Protein AF-A0A1Y2BP84-F1 (afdb_monomer_lite)

Radius of gyration: 21.84 Å; chains: 1; bounding box: 51×32×65 Å

Organism: NCBI:txid329046

InterPro domains:
  IPR006593 Cytochrome b561/ferric reductase, transmembrane domain [PF03188] (37-176)
  IPR006593 Cytochrome b561/ferric reductase, transmembrane domain [PS50939] (1-215)
  IPR006593 Cytochrome b561/ferric reductase, transmembrane domain [SM00665] (36-176)

Secondary structure (DSSP, 8-state):
--HHHHHHHHHHTTS------HHHHHHHHHHHHHHHHHHHHHIIIIIIHHHHHHIIIIIHHHHTS---HHHHHHHHHHHHHHHHHHHHHHHHHHHHHHHHHHHHS-TTTT-HHHHHHHHHHHHHHHHHHHHHHHHHHHHHHT--TT-SS--HHHHHHHHHHHHHHHHHHHHHHHHHHHHHHHSPTT----HHHHHHHHHHHHHHHHHHHHHHHHHHHHHHTTSS-TT-

Sequence (228 aa):
MSVWNSVRDAMNETMPYEDGTDEGDYDMNNDRLTVIHGALMGIAWVFLAPAAIAVARYLKGVAHSNDDVSKMSLATWTWFRLHYILFGLVFILNMIAFGLIYKVTDSDHFDVNQNGAHVGIGLFIWIAIFVQMALGALISYLYKPNRASTPWWDHIHHWFGRILFILCIVNIPLGINLYSQGLPEGMTVHPSLKAIYIVWVVAVAFGFGFMEIRRHNLKARGLLNKDS

Structure (mmCIF, N/CA/C/O backbone):
data_AF-A0A1Y2BP84-F1
#
_entry.id   AF-A0A1Y2BP84-F1
#
loop_
_atom_site.group_PDB
_atom_site.id
_atom_site.type_symbol
_atom_site.label_atom_id
_atom_site.label_alt_id
_atom_site.label_comp_id
_atom_site.label_asym_id
_atom_site.label_entity_id
_atom_site.label_seq_id
_atom_site.pdbx_PDB_ins_code
_atom_site.Cartn_x
_atom_site.Cartn_y
_atom_site.Cartn_z
_atom_site.occupancy
_atom_site.B_iso_or_equiv
_atom_site.auth_seq_id
_atom_site.auth_comp_id
_atom_site.auth_asym_id
_atom_site.auth_atom_id
_atom_site.pdbx_PDB_model_num
ATOM 1 N N . MET A 1 1 ? -28.659 20.386 2.918 1.00 50.66 1 MET A N 1
ATOM 2 C CA . MET A 1 1 ? -27.919 19.819 4.067 1.00 50.66 1 MET A CA 1
ATOM 3 C C . MET A 1 1 ? -26.808 18.952 3.496 1.00 50.66 1 MET A C 1
ATOM 5 O O . MET A 1 1 ? -27.112 18.146 2.627 1.00 50.66 1 MET A O 1
ATOM 9 N N . SER A 1 2 ? -25.538 19.202 3.831 1.00 65.56 2 SER A N 1
ATOM 10 C CA . SER A 1 2 ? -24.424 18.433 3.257 1.00 65.56 2 SER A CA 1
ATOM 11 C C . SER A 1 2 ? -24.393 17.029 3.865 1.00 65.56 2 SER A C 1
ATOM 13 O O . SER A 1 2 ? -24.711 16.858 5.038 1.00 65.56 2 SER A O 1
ATOM 15 N N . VAL A 1 3 ? -23.983 16.031 3.078 1.00 57.75 3 VAL A N 1
ATOM 16 C CA . VAL A 1 3 ? -23.809 14.630 3.518 1.00 57.75 3 VAL A CA 1
ATOM 17 C C . VAL A 1 3 ? -22.944 14.535 4.784 1.00 57.75 3 VAL A C 1
ATOM 19 O O . VAL A 1 3 ? -23.177 13.685 5.634 1.00 57.75 3 VAL A O 1
ATOM 22 N N . TRP A 1 4 ? -21.999 15.465 4.947 1.00 49.34 4 TRP A N 1
ATOM 23 C CA . TRP A 1 4 ? -21.152 15.586 6.132 1.00 49.34 4 TRP A CA 1
ATOM 24 C C . TRP A 1 4 ? -21.934 15.882 7.419 1.00 49.34 4 TRP A C 1
ATOM 26 O O . TRP A 1 4 ? -21.623 15.322 8.466 1.00 49.34 4 TRP A O 1
ATOM 36 N N . ASN A 1 5 ? -22.980 16.707 7.339 1.00 51.66 5 ASN A N 1
ATOM 37 C CA . ASN A 1 5 ? -23.820 17.006 8.496 1.00 51.66 5 ASN A CA 1
ATOM 38 C C . ASN A 1 5 ? -24.651 15.780 8.883 1.00 51.66 5 ASN A C 1
ATOM 40 O O . ASN A 1 5 ? -24.696 15.435 10.051 1.00 51.66 5 ASN A O 1
ATOM 44 N N . SER A 1 6 ? -25.203 15.050 7.911 1.00 60.03 6 SER A N 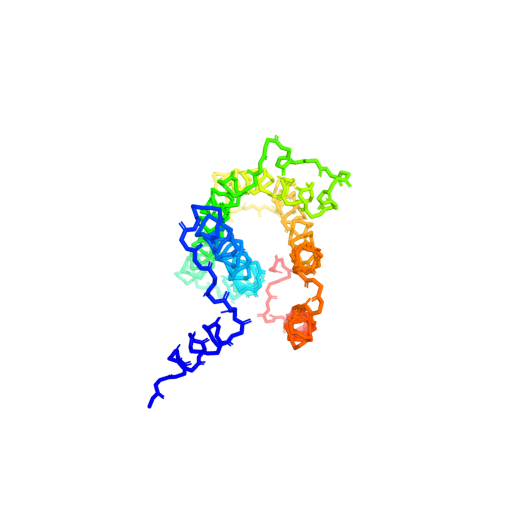1
ATOM 45 C CA . SER A 1 6 ? -25.987 13.839 8.184 1.00 60.03 6 SER A CA 1
ATOM 46 C C . SER A 1 6 ? -25.158 12.697 8.781 1.00 60.03 6 SER A C 1
ATOM 48 O O . SER A 1 6 ? -25.665 11.960 9.616 1.00 60.03 6 SER A O 1
ATOM 50 N N . VAL A 1 7 ? -23.883 12.560 8.398 1.00 55.53 7 VAL A N 1
ATOM 51 C CA . VAL A 1 7 ? -22.966 11.577 9.007 1.00 55.53 7 VAL A CA 1
ATOM 52 C C . VAL A 1 7 ? -22.600 11.980 10.436 1.00 55.53 7 VAL A C 1
ATOM 54 O O . VAL A 1 7 ? -22.634 11.142 11.329 1.00 55.53 7 VAL A O 1
ATOM 57 N N . ARG A 1 8 ? -22.300 13.262 10.674 1.00 62.00 8 ARG A N 1
ATOM 58 C CA . ARG A 1 8 ? -22.019 13.784 12.018 1.00 62.00 8 ARG A CA 1
ATOM 59 C C . ARG A 1 8 ? -23.222 13.636 12.951 1.00 62.00 8 ARG A C 1
ATOM 61 O O . ARG A 1 8 ? -23.060 13.233 14.095 1.00 62.00 8 ARG A O 1
ATOM 68 N N . ASP A 1 9 ? -24.411 13.965 12.464 1.00 63.81 9 ASP A N 1
ATOM 69 C CA . ASP A 1 9 ? -25.627 13.956 13.272 1.00 63.81 9 ASP A CA 1
ATOM 70 C C . ASP A 1 9 ? -26.046 12.500 13.590 1.00 63.81 9 ASP A C 1
ATOM 72 O O . ASP A 1 9 ? -26.396 12.208 14.729 1.00 63.81 9 ASP A O 1
ATOM 76 N N . ALA A 1 10 ? -25.841 11.552 12.662 1.00 59.12 10 ALA A N 1
ATOM 77 C CA . ALA A 1 10 ? -26.022 10.117 12.919 1.00 59.12 10 ALA A CA 1
ATOM 78 C C . ALA A 1 10 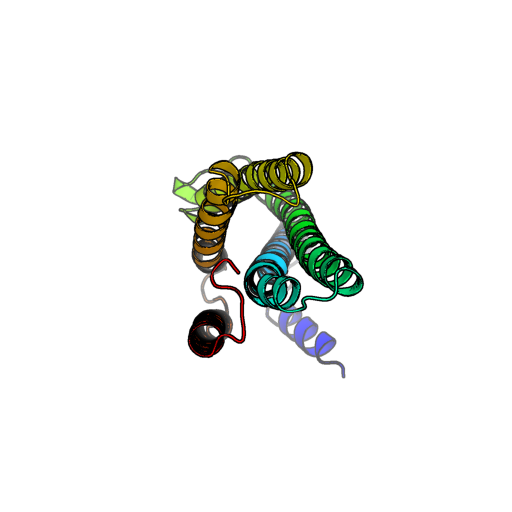? -25.012 9.529 13.925 1.00 59.12 10 ALA A C 1
ATOM 80 O O . ALA A 1 10 ? -25.340 8.574 14.619 1.00 59.12 10 ALA A O 1
ATOM 81 N N . MET A 1 11 ? -23.799 10.089 14.024 1.00 53.25 11 MET A N 1
ATOM 82 C CA . MET A 1 11 ? -22.819 9.702 15.052 1.00 53.25 11 MET A CA 1
ATOM 83 C C . MET A 1 11 ? -23.145 10.293 16.432 1.00 53.25 11 MET A C 1
ATOM 85 O O . MET A 1 11 ? -22.760 9.715 17.444 1.00 53.25 11 MET A O 1
ATOM 89 N N . ASN A 1 12 ? -23.843 11.431 16.480 1.00 52.62 12 ASN A N 1
ATOM 90 C CA . ASN A 1 12 ? -24.234 12.086 17.729 1.00 52.62 12 ASN A CA 1
ATOM 91 C C . ASN A 1 12 ? -25.537 11.521 18.322 1.00 52.62 12 ASN A C 1
ATOM 93 O O . ASN A 1 12 ? -25.714 11.579 19.533 1.00 52.62 12 ASN A O 1
ATOM 97 N N . GLU A 1 13 ? -26.450 10.985 17.505 1.00 55.97 13 GLU A N 1
ATOM 98 C CA . GLU A 1 13 ? -27.742 10.456 17.980 1.00 55.97 13 GLU A CA 1
ATOM 99 C C . GLU A 1 13 ? -27.660 9.048 18.600 1.00 55.97 13 GLU A C 1
ATOM 101 O O . GLU A 1 13 ? -28.579 8.643 19.307 1.00 55.97 13 GLU A O 1
ATOM 106 N N . THR A 1 14 ? -26.576 8.294 18.382 1.00 53.72 14 THR A N 1
ATOM 107 C CA . THR A 1 14 ? -26.440 6.911 18.883 1.00 53.72 14 THR A CA 1
ATOM 108 C C . THR A 1 14 ? -25.730 6.779 20.230 1.00 53.72 14 THR A C 1
ATOM 110 O O . THR A 1 14 ? -25.587 5.659 20.713 1.00 53.72 14 THR A O 1
ATOM 113 N N . MET A 1 15 ? -25.277 7.875 20.847 1.00 50.25 15 MET A N 1
ATOM 114 C CA . MET A 1 15 ? -24.519 7.829 22.104 1.00 50.25 15 MET A CA 1
ATOM 115 C C . MET A 1 15 ? -25.231 8.666 23.175 1.00 50.25 15 MET A C 1
ATOM 117 O O . MET A 1 15 ? -25.337 9.884 23.013 1.00 50.25 15 MET A O 1
ATOM 121 N N . PRO A 1 16 ? -25.759 8.054 24.253 1.00 46.38 16 PRO A N 1
ATOM 122 C CA . PRO A 1 16 ? -26.347 8.811 25.345 1.00 46.38 16 PRO A CA 1
ATOM 123 C C . PRO A 1 16 ? -25.234 9.625 26.013 1.00 46.38 16 PRO A C 1
ATOM 125 O O . PRO A 1 16 ? -24.295 9.071 26.575 1.00 46.38 16 PRO A O 1
ATOM 128 N N . TYR A 1 17 ? -25.321 10.950 25.902 1.00 48.53 17 TYR A N 1
ATOM 129 C CA . TYR A 1 17 ? -24.451 11.878 26.618 1.00 48.53 17 TYR A CA 1
ATOM 130 C C . TYR A 1 17 ? -24.829 11.844 28.104 1.00 48.53 17 TYR A C 1
ATOM 132 O O . TYR A 1 17 ? -25.742 12.551 28.534 1.00 48.53 17 TYR A O 1
ATOM 140 N N . GLU A 1 18 ? -24.165 10.975 28.865 1.00 50.22 18 GLU A N 1
ATOM 141 C CA . GLU A 1 18 ? -24.209 10.956 30.326 1.00 50.22 18 GLU A CA 1
ATOM 142 C C . GLU A 1 18 ? -22.970 11.691 30.873 1.00 50.22 18 GLU A C 1
ATOM 144 O O . GLU A 1 18 ? -21.832 11.314 30.619 1.00 50.22 18 GLU A O 1
ATOM 149 N N . ASP A 1 19 ? -23.253 12.817 31.526 1.00 46.94 19 ASP A N 1
ATOM 150 C CA . ASP A 1 19 ? -22.447 13.659 32.422 1.00 46.94 19 ASP A CA 1
ATOM 151 C C . ASP A 1 19 ? -20.906 13.469 32.491 1.00 46.94 19 ASP A C 1
ATOM 153 O O . ASP A 1 19 ? -20.382 12.527 33.082 1.00 46.94 19 ASP A O 1
ATOM 157 N N . GLY A 1 20 ? -20.178 14.471 31.982 1.00 49.50 20 GLY A N 1
ATOM 158 C CA . GLY A 1 20 ? -19.155 15.204 32.750 1.00 49.50 20 GLY A CA 1
ATOM 159 C C . GLY A 1 20 ? -17.886 14.508 33.263 1.00 49.50 20 GLY A C 1
ATOM 160 O O . GLY A 1 20 ? -17.125 15.159 33.979 1.00 49.50 20 GLY A O 1
ATOM 161 N N . THR A 1 21 ? -17.614 13.246 32.933 1.00 52.53 21 THR A N 1
ATOM 162 C CA . THR A 1 21 ? -16.383 12.553 33.361 1.00 52.53 21 THR A CA 1
ATOM 163 C C . THR A 1 21 ? -15.288 12.621 32.289 1.00 52.53 21 THR A C 1
ATOM 165 O O . THR A 1 21 ? -15.547 12.384 31.109 1.00 52.53 21 THR A O 1
ATOM 168 N N . ASP A 1 22 ? -14.045 12.927 32.694 1.00 58.00 22 ASP A N 1
ATOM 169 C CA . ASP A 1 22 ? -12.861 12.955 31.808 1.00 58.00 22 ASP A CA 1
ATOM 170 C C . ASP A 1 22 ? -12.659 11.621 31.055 1.00 58.00 22 ASP A C 1
ATOM 172 O O . ASP A 1 22 ? -12.097 11.599 29.961 1.00 58.00 22 ASP A O 1
ATOM 176 N N . GLU A 1 23 ? -13.159 10.510 31.607 1.00 56.84 23 GLU A N 1
ATOM 177 C CA . GLU A 1 23 ? -13.097 9.175 31.002 1.00 56.84 23 GLU A CA 1
ATOM 178 C C . GLU A 1 23 ? -13.938 9.064 29.718 1.00 56.84 23 GLU A C 1
ATOM 180 O O . GLU A 1 23 ? -13.473 8.486 28.736 1.00 56.84 23 GLU A O 1
ATOM 185 N N . GLY A 1 24 ? -15.129 9.676 29.672 1.00 57.75 24 GLY A N 1
ATOM 186 C CA . GLY A 1 24 ? -15.994 9.643 28.486 1.00 57.75 24 GLY A CA 1
ATOM 187 C C . GLY A 1 24 ? -15.459 10.473 27.313 1.00 57.75 24 GLY A C 1
ATOM 188 O O . GLY A 1 24 ? -15.587 10.073 26.154 1.00 57.75 24 GLY A O 1
ATOM 189 N N . ASP A 1 25 ? -14.816 11.614 27.585 1.00 60.91 25 ASP A N 1
ATOM 190 C CA . ASP A 1 25 ? -14.160 12.417 26.540 1.00 60.91 25 ASP A CA 1
ATOM 191 C C . ASP A 1 25 ? -12.854 11.761 26.057 1.00 60.91 25 ASP A C 1
ATOM 193 O O . ASP A 1 25 ? -12.528 11.803 24.866 1.00 60.91 25 ASP A O 1
ATOM 197 N N . TYR A 1 26 ? -12.121 11.096 26.956 1.00 59.16 26 TYR A N 1
ATOM 198 C CA . TYR A 1 26 ? -10.915 10.346 26.610 1.00 59.16 26 TYR A CA 1
ATOM 199 C C . TYR A 1 26 ? -11.216 9.165 25.669 1.00 59.16 26 TYR A C 1
ATOM 201 O O . TYR A 1 26 ? -10.562 9.031 24.631 1.00 59.16 26 TYR A O 1
ATOM 209 N N . ASP A 1 27 ? -12.252 8.372 25.962 1.00 67.25 27 ASP A N 1
ATOM 210 C CA . ASP A 1 27 ? -12.657 7.215 25.149 1.00 67.25 27 ASP A CA 1
ATOM 211 C C . ASP A 1 27 ? -13.143 7.629 23.744 1.00 67.25 27 ASP A C 1
ATOM 213 O O . ASP A 1 27 ? -12.654 7.142 22.720 1.00 67.25 27 ASP A O 1
ATOM 217 N N . MET A 1 28 ? -13.990 8.665 23.659 1.00 63.81 28 MET A N 1
ATOM 218 C CA . MET A 1 28 ? -14.444 9.209 22.370 1.00 63.81 28 MET A CA 1
ATOM 219 C C . MET A 1 28 ? -13.298 9.729 21.491 1.00 63.81 28 MET A C 1
ATOM 221 O O . MET A 1 28 ? -13.352 9.640 20.256 1.00 63.81 28 MET A O 1
ATOM 225 N N . ASN A 1 29 ? -12.266 10.318 22.096 1.00 79.94 29 ASN A N 1
ATOM 226 C CA . ASN A 1 29 ? -11.105 10.805 21.360 1.00 79.94 29 ASN A CA 1
ATOM 227 C C . ASN A 1 29 ? -10.237 9.646 20.853 1.00 79.94 29 ASN A C 1
ATOM 229 O O . ASN A 1 29 ? -9.791 9.681 19.702 1.00 79.94 29 ASN A O 1
ATOM 233 N N . ASN A 1 30 ? -10.065 8.596 21.651 1.00 85.38 30 ASN A N 1
ATOM 234 C CA . ASN A 1 30 ? -9.335 7.387 21.274 1.00 85.38 30 ASN A CA 1
ATOM 235 C C . ASN A 1 30 ? -10.000 6.642 20.110 1.00 85.38 30 ASN A C 1
ATOM 237 O O . ASN A 1 30 ? -9.332 6.288 19.128 1.00 85.38 30 ASN A O 1
ATOM 241 N N . ASP A 1 31 ? -11.323 6.509 20.143 1.00 85.75 31 ASP A N 1
ATOM 242 C CA . ASP A 1 31 ? -12.100 5.918 19.056 1.00 85.75 31 ASP A CA 1
ATOM 243 C C . ASP A 1 31 ? -11.939 6.685 17.742 1.00 85.75 31 ASP A C 1
ATOM 245 O O . ASP A 1 31 ? -11.643 6.111 16.687 1.00 85.75 31 ASP A O 1
ATOM 249 N N . ARG A 1 32 ? -12.057 8.016 17.795 1.00 88.50 32 ARG A N 1
ATOM 250 C CA . ARG A 1 32 ? -11.856 8.880 16.622 1.00 88.50 32 ARG A CA 1
ATOM 251 C C . ARG A 1 32 ? -10.457 8.723 16.042 1.00 88.50 32 ARG A C 1
ATOM 253 O O . ARG A 1 32 ? -10.308 8.620 14.822 1.00 88.50 32 ARG A O 1
ATOM 260 N N . LEU A 1 33 ? -9.430 8.697 16.887 1.00 91.50 33 LEU A N 1
ATOM 261 C CA . LEU A 1 33 ? -8.045 8.524 16.455 1.00 91.50 33 LEU A CA 1
ATOM 262 C C . LEU A 1 33 ? -7.806 7.144 15.822 1.00 91.50 33 LEU A C 1
ATOM 264 O O . LEU A 1 33 ? -7.102 7.056 14.811 1.00 91.50 33 LEU A O 1
ATOM 268 N N . THR A 1 34 ? -8.449 6.094 16.337 1.00 92.06 34 THR A N 1
ATOM 269 C CA . THR A 1 34 ? -8.406 4.736 15.771 1.00 92.06 34 THR A CA 1
ATOM 270 C C . THR A 1 34 ? -9.090 4.668 14.403 1.00 92.06 34 THR A C 1
ATOM 272 O O . THR A 1 34 ? -8.536 4.115 13.447 1.00 92.06 34 THR A O 1
ATOM 275 N N . VAL A 1 35 ? -10.249 5.316 14.248 1.00 91.38 35 VAL A N 1
ATOM 276 C CA . VAL A 1 35 ? -10.934 5.436 12.950 1.00 91.38 35 VAL A CA 1
ATOM 277 C C . VAL A 1 35 ? -10.079 6.210 11.941 1.00 91.38 35 VAL A C 1
ATOM 279 O O . VAL A 1 35 ? -9.956 5.791 10.787 1.00 91.38 35 VAL A O 1
ATOM 282 N N . ILE A 1 36 ? -9.433 7.304 12.360 1.00 94.62 36 ILE A N 1
ATOM 283 C CA . ILE A 1 36 ? -8.514 8.069 11.503 1.00 94.62 36 ILE A CA 1
ATOM 284 C C . ILE A 1 36 ? -7.309 7.210 11.099 1.00 94.62 36 ILE A C 1
ATOM 286 O O . ILE A 1 36 ? -6.947 7.206 9.922 1.00 94.62 36 ILE A O 1
ATOM 290 N N . HIS A 1 37 ? -6.715 6.445 12.022 1.00 95.56 37 HIS A N 1
ATOM 291 C CA . HIS A 1 37 ? -5.654 5.484 11.703 1.00 95.56 37 HIS A CA 1
ATOM 292 C C . HIS A 1 37 ? -6.098 4.518 10.593 1.00 95.56 37 HIS A C 1
ATOM 294 O O . HIS A 1 37 ? -5.423 4.401 9.565 1.00 95.56 37 HIS A O 1
ATOM 300 N N . GLY A 1 38 ? -7.266 3.886 10.757 1.00 94.69 38 GLY A N 1
ATOM 301 C CA . GLY A 1 38 ? -7.834 2.973 9.765 1.00 94.69 38 GLY A CA 1
ATOM 302 C C . GLY A 1 38 ? -8.075 3.639 8.406 1.00 94.69 38 GLY A C 1
ATOM 303 O O . GLY A 1 38 ? -7.728 3.074 7.368 1.00 94.69 38 GLY A O 1
ATOM 304 N N . ALA A 1 39 ? -8.599 4.868 8.392 1.00 95.44 39 ALA A N 1
ATOM 305 C CA . ALA A 1 39 ? -8.837 5.629 7.166 1.00 95.44 39 ALA A CA 1
ATOM 306 C C . ALA A 1 39 ? -7.531 5.974 6.427 1.00 95.44 39 ALA A C 1
ATOM 308 O O . ALA A 1 39 ? -7.443 5.792 5.210 1.00 95.44 39 ALA A O 1
ATOM 309 N N . LEU A 1 40 ? -6.497 6.418 7.148 1.00 97.62 40 LEU A N 1
ATOM 310 C CA . LEU A 1 40 ? -5.180 6.718 6.576 1.00 97.62 40 LEU A CA 1
ATOM 311 C C . LEU A 1 40 ? -4.523 5.458 5.994 1.00 97.62 40 LEU A C 1
ATOM 313 O O . LEU A 1 40 ? -3.983 5.507 4.886 1.00 97.62 40 LEU A O 1
ATOM 317 N N . MET A 1 41 ? -4.619 4.324 6.697 1.00 97.44 41 MET A N 1
ATOM 318 C CA . MET A 1 41 ? -4.141 3.023 6.214 1.00 97.44 41 MET A CA 1
ATOM 319 C C . MET A 1 41 ? -4.905 2.557 4.975 1.00 97.44 41 MET A C 1
ATOM 321 O O . MET A 1 41 ? -4.293 2.065 4.025 1.00 97.44 41 MET A O 1
ATOM 325 N N . GLY A 1 42 ? -6.221 2.781 4.943 1.00 95.19 42 GLY A N 1
ATOM 326 C CA . GLY A 1 42 ? -7.053 2.578 3.763 1.00 95.19 42 GLY A CA 1
ATOM 327 C C . GLY A 1 42 ? -6.548 3.396 2.573 1.00 95.19 42 GLY A C 1
ATOM 328 O O . GLY A 1 42 ? -6.210 2.835 1.537 1.00 95.19 42 GLY A O 1
ATOM 329 N N . ILE A 1 43 ? -6.402 4.714 2.717 1.00 96.88 43 ILE A N 1
ATOM 330 C CA . ILE A 1 43 ? -5.901 5.585 1.637 1.00 96.88 43 ILE A CA 1
ATOM 331 C C . ILE A 1 43 ? -4.522 5.120 1.141 1.00 96.88 43 ILE A C 1
ATOM 333 O O . ILE A 1 43 ? -4.307 4.974 -0.067 1.00 96.88 43 ILE A O 1
ATOM 337 N N . ALA A 1 44 ? -3.602 4.841 2.063 1.00 97.81 44 ALA A N 1
ATOM 338 C CA . ALA A 1 44 ? -2.242 4.433 1.741 1.00 97.81 44 ALA A CA 1
ATOM 339 C C . ALA A 1 44 ? -2.198 3.098 0.975 1.00 97.81 44 ALA A C 1
ATOM 341 O O . ALA A 1 44 ? -1.623 3.017 -0.113 1.00 97.81 44 ALA A O 1
ATOM 342 N N . TRP A 1 45 ? -2.829 2.052 1.508 1.00 97.06 45 TRP A N 1
ATOM 343 C CA . TRP A 1 45 ? -2.638 0.684 1.020 1.00 97.06 45 TRP A CA 1
ATOM 344 C C . TRP A 1 45 ? -3.712 0.201 0.044 1.00 97.06 45 TRP A C 1
ATOM 346 O O . TRP A 1 45 ? -3.431 -0.669 -0.778 1.00 97.06 45 TRP A O 1
ATOM 356 N N . VAL A 1 46 ? -4.911 0.782 0.087 1.00 95.31 46 VAL A N 1
ATOM 357 C CA . VAL A 1 46 ? -6.038 0.446 -0.802 1.00 95.31 46 VAL A CA 1
ATOM 358 C C . VAL A 1 46 ? -6.062 1.353 -2.035 1.00 95.31 46 VAL A C 1
ATOM 360 O O . VAL A 1 46 ? -6.591 0.977 -3.069 1.00 95.31 46 VAL A O 1
ATOM 363 N N . PHE A 1 47 ? -5.454 2.538 -2.013 1.00 94.69 47 PHE A N 1
ATOM 364 C CA . PHE A 1 47 ? -5.498 3.424 -3.187 1.00 94.69 47 PHE A CA 1
ATOM 365 C C . PHE A 1 47 ? -4.113 3.768 -3.719 1.00 94.69 47 PHE A C 1
ATOM 367 O O . PHE A 1 47 ? -3.810 3.485 -4.882 1.00 94.69 47 PHE A O 1
ATOM 374 N N . LEU A 1 48 ? -3.245 4.333 -2.881 1.00 97.62 48 LEU A N 1
ATOM 375 C CA . LEU A 1 48 ? -1.958 4.851 -3.344 1.00 97.62 48 LEU A CA 1
ATOM 376 C C . LEU A 1 48 ? -0.964 3.742 -3.716 1.00 97.62 48 LEU A C 1
ATOM 378 O O . LEU A 1 48 ? -0.371 3.803 -4.794 1.00 97.62 48 LEU A O 1
ATOM 382 N N . ALA A 1 49 ? -0.801 2.711 -2.882 1.00 97.00 49 ALA A N 1
ATOM 383 C CA . ALA A 1 49 ? 0.140 1.621 -3.158 1.00 97.00 49 ALA A CA 1
ATOM 384 C C . ALA A 1 49 ? -0.200 0.823 -4.442 1.00 97.00 49 ALA A C 1
ATOM 386 O O . ALA A 1 49 ? 0.689 0.655 -5.281 1.00 97.00 49 ALA A O 1
ATOM 387 N N . PRO A 1 50 ? -1.455 0.394 -4.689 1.00 96.25 50 PRO A N 1
ATOM 388 C CA . PRO A 1 50 ? -1.842 -0.254 -5.945 1.00 96.25 50 PRO A CA 1
ATOM 389 C C . PRO A 1 50 ? -1.577 0.631 -7.167 1.00 96.25 50 PRO A C 1
ATOM 391 O O . PRO A 1 50 ? -1.053 0.147 -8.172 1.00 96.25 50 PRO A O 1
ATOM 394 N N . ALA A 1 51 ? -1.872 1.934 -7.077 1.00 95.44 51 ALA A N 1
ATOM 395 C CA . ALA A 1 51 ? -1.579 2.887 -8.144 1.00 95.44 51 ALA A CA 1
ATOM 396 C C . ALA A 1 51 ? -0.067 3.000 -8.403 1.00 95.44 51 ALA A C 1
ATOM 398 O O . ALA A 1 51 ? 0.372 2.933 -9.551 1.00 95.44 51 ALA A O 1
ATOM 399 N N . ALA A 1 52 ? 0.748 3.091 -7.348 1.00 95.50 52 ALA A N 1
ATOM 400 C CA . ALA A 1 52 ? 2.204 3.154 -7.450 1.00 95.50 52 ALA A CA 1
ATOM 401 C C . ALA A 1 52 ? 2.805 1.890 -8.087 1.00 95.50 52 ALA A C 1
ATOM 403 O O . ALA A 1 52 ? 3.735 1.975 -8.899 1.00 95.50 52 ALA A O 1
ATOM 404 N N . ILE A 1 53 ? 2.265 0.714 -7.752 1.00 94.88 53 ILE A N 1
ATOM 405 C CA . ILE A 1 53 ? 2.662 -0.571 -8.342 1.00 94.88 53 ILE A CA 1
ATOM 406 C C . ILE A 1 53 ? 2.253 -0.624 -9.817 1.00 94.88 53 ILE A C 1
ATOM 408 O O . ILE A 1 53 ? 3.066 -1.001 -10.662 1.00 94.88 53 ILE A O 1
ATOM 412 N N . ALA A 1 54 ? 1.028 -0.209 -10.152 1.00 92.44 54 ALA A N 1
ATOM 413 C CA . ALA A 1 54 ? 0.547 -0.169 -11.530 1.00 92.44 54 ALA A CA 1
ATOM 414 C C . ALA A 1 54 ? 1.392 0.778 -12.402 1.00 92.44 54 ALA A C 1
ATOM 416 O O . ALA A 1 54 ? 1.776 0.410 -13.513 1.00 92.44 54 ALA A O 1
ATOM 417 N N . VAL A 1 55 ? 1.759 1.954 -11.880 1.00 90.88 55 VAL A N 1
ATOM 418 C CA . VAL A 1 55 ? 2.684 2.897 -12.529 1.00 90.88 55 VAL A CA 1
ATOM 419 C C . VAL A 1 55 ? 4.013 2.213 -12.854 1.00 90.88 55 VAL A C 1
ATOM 421 O O . VAL A 1 55 ? 4.420 2.183 -14.016 1.00 90.88 55 VAL A O 1
ATOM 424 N N . ALA A 1 56 ? 4.671 1.605 -11.863 1.00 88.75 56 ALA A N 1
ATOM 425 C CA . ALA A 1 56 ? 5.965 0.957 -12.080 1.00 88.75 56 ALA A CA 1
ATOM 426 C C . ALA A 1 56 ? 5.880 -0.269 -12.998 1.00 88.75 56 ALA A C 1
ATOM 428 O O . ALA A 1 56 ? 6.826 -0.557 -13.731 1.00 88.75 56 ALA A O 1
ATOM 429 N N . ARG A 1 57 ? 4.759 -0.999 -12.983 1.00 87.31 57 ARG A N 1
ATOM 430 C CA . ARG A 1 57 ? 4.591 -2.210 -13.792 1.00 87.31 57 ARG A CA 1
ATOM 431 C C . ARG A 1 57 ? 4.231 -1.912 -15.243 1.00 87.31 57 ARG A C 1
ATOM 433 O O . ARG A 1 57 ? 4.772 -2.559 -16.136 1.00 87.31 57 ARG A O 1
ATOM 440 N N . TYR A 1 58 ? 3.321 -0.970 -15.482 1.00 83.44 58 TYR A N 1
ATOM 441 C CA . TYR A 1 58 ? 2.709 -0.782 -16.799 1.00 83.44 58 TYR A CA 1
ATOM 442 C C . TYR A 1 58 ? 3.214 0.460 -17.536 1.00 83.44 58 TYR A C 1
ATOM 444 O O . TYR A 1 58 ? 3.339 0.411 -18.758 1.00 83.44 58 TYR A O 1
ATOM 452 N N . LEU A 1 59 ? 3.584 1.542 -16.838 1.00 77.19 59 LEU A N 1
ATOM 453 C CA . LEU A 1 59 ? 4.153 2.725 -17.503 1.00 77.19 59 LEU A CA 1
ATOM 454 C C . LEU A 1 59 ? 5.636 2.548 -17.846 1.00 77.19 59 LEU A C 1
ATOM 456 O O . LEU A 1 59 ? 6.109 3.124 -18.826 1.00 77.19 59 LEU A O 1
ATOM 460 N N . LYS A 1 60 ? 6.350 1.676 -17.122 1.00 67.88 60 LYS A N 1
ATOM 461 C CA . LYS A 1 60 ? 7.731 1.296 -17.457 1.00 67.88 60 LYS A CA 1
ATOM 462 C C . LYS A 1 60 ? 7.846 0.683 -18.859 1.00 67.88 60 LYS A C 1
ATOM 464 O O . LYS A 1 60 ? 8.813 0.959 -19.560 1.00 67.88 60 LYS A O 1
ATOM 469 N N . GLY A 1 61 ? 6.857 -0.102 -19.297 1.00 58.59 61 GLY A N 1
ATOM 470 C CA . GLY A 1 61 ? 6.895 -0.750 -20.613 1.00 58.59 61 GLY A CA 1
ATOM 471 C C . GLY A 1 61 ? 6.683 0.197 -21.790 1.00 58.59 61 GLY A C 1
ATOM 472 O O . GLY A 1 61 ? 7.329 0.044 -22.823 1.00 58.59 61 GLY A O 1
ATOM 473 N N . VAL A 1 62 ? 5.865 1.236 -21.610 1.00 57.03 62 VAL A N 1
ATOM 474 C CA . VAL A 1 62 ? 5.699 2.304 -22.610 1.00 57.03 62 VAL A CA 1
ATOM 475 C C . VAL A 1 62 ? 7.007 3.084 -22.787 1.00 57.03 62 VAL A C 1
ATOM 477 O O . VAL A 1 62 ? 7.362 3.454 -23.906 1.00 57.03 62 VAL A O 1
ATOM 480 N N . ALA A 1 63 ? 7.772 3.262 -21.705 1.00 52.03 63 ALA A N 1
ATOM 481 C CA . ALA A 1 63 ? 9.031 3.999 -21.724 1.00 52.03 63 ALA A CA 1
ATOM 482 C C . ALA A 1 63 ? 10.146 3.358 -22.566 1.00 52.03 63 ALA A C 1
ATOM 484 O O . ALA A 1 63 ? 11.030 4.075 -23.018 1.00 52.03 63 ALA A O 1
ATOM 485 N N . HIS A 1 64 ? 10.112 2.041 -22.785 1.00 49.31 64 HIS A N 1
ATOM 486 C CA . HIS A 1 64 ? 11.106 1.309 -23.588 1.00 49.31 64 HIS A CA 1
ATOM 487 C C . HIS A 1 64 ? 10.630 0.984 -25.016 1.00 49.31 64 HIS A C 1
ATOM 489 O O . HIS A 1 64 ? 11.346 0.313 -25.750 1.00 49.31 64 HIS A O 1
ATOM 495 N N . SER A 1 65 ? 9.424 1.413 -25.405 1.00 47.09 65 SER A N 1
ATOM 496 C CA . SER A 1 65 ? 8.822 1.100 -26.715 1.00 47.09 65 SER A CA 1
ATOM 497 C C . SER A 1 65 ? 9.073 2.145 -27.807 1.00 47.09 65 SER A C 1
ATOM 499 O O . SER A 1 65 ? 8.661 1.944 -28.943 1.00 47.09 65 SER A O 1
ATOM 501 N N . ASN A 1 66 ? 9.722 3.265 -27.475 1.00 47.56 66 ASN A N 1
ATOM 502 C CA . ASN A 1 66 ? 9.963 4.357 -28.412 1.00 47.56 66 ASN A CA 1
ATOM 503 C C . ASN A 1 66 ? 11.466 4.471 -28.686 1.00 47.56 66 ASN A C 1
ATOM 505 O O . ASN A 1 66 ? 12.209 4.896 -27.805 1.00 47.56 66 ASN A O 1
ATOM 509 N N . ASP A 1 67 ? 11.886 4.163 -29.913 1.00 47.25 67 ASP A N 1
ATOM 510 C CA . ASP A 1 67 ? 13.281 4.228 -30.395 1.00 47.25 67 ASP A CA 1
ATOM 511 C C . ASP A 1 67 ? 13.848 5.664 -30.486 1.00 47.25 67 ASP A C 1
ATOM 513 O O . ASP A 1 67 ? 14.950 5.904 -30.976 1.00 47.25 67 ASP A O 1
ATOM 517 N N . ASP A 1 68 ? 13.092 6.647 -30.003 1.00 49.22 68 ASP A N 1
ATOM 518 C CA . ASP A 1 68 ? 13.463 8.050 -29.966 1.00 49.22 68 ASP A CA 1
ATOM 519 C C . ASP A 1 68 ? 14.128 8.350 -28.613 1.00 49.22 68 ASP A C 1
ATOM 521 O O . ASP A 1 68 ? 13.466 8.473 -27.575 1.00 49.22 68 ASP A O 1
ATOM 525 N N . VAL A 1 69 ? 15.462 8.452 -28.617 1.00 52.41 69 VAL A N 1
ATOM 526 C CA . VAL A 1 69 ? 16.313 8.706 -27.435 1.00 52.41 69 VAL A CA 1
ATOM 527 C C . VAL A 1 69 ? 15.836 9.930 -26.634 1.00 52.41 69 VAL A C 1
ATOM 529 O O . VAL A 1 69 ? 15.982 9.972 -25.410 1.00 52.41 69 VAL A O 1
ATOM 532 N N . SER A 1 70 ? 15.179 10.890 -27.295 1.00 50.72 70 SER A N 1
ATOM 533 C CA . SER A 1 70 ? 14.581 12.071 -26.662 1.00 50.72 70 SER A CA 1
ATOM 534 C C . SER A 1 70 ? 13.353 11.754 -25.782 1.00 50.72 70 SER A C 1
ATOM 536 O O . SER A 1 70 ? 13.152 12.389 -24.744 1.00 50.72 70 SER A O 1
ATOM 538 N N . LYS A 1 71 ? 12.560 10.729 -26.131 1.00 45.28 71 LYS A N 1
ATOM 539 C CA . LYS A 1 71 ? 11.327 10.311 -25.427 1.00 45.28 71 LYS A CA 1
ATOM 540 C C . LYS A 1 71 ? 11.559 9.186 -24.418 1.00 45.28 71 LYS A C 1
ATOM 542 O O . LYS A 1 71 ? 10.826 9.094 -23.430 1.00 45.28 71 LYS A O 1
ATOM 547 N N . MET A 1 72 ? 12.602 8.376 -24.622 1.00 49.50 72 MET A N 1
ATOM 548 C CA . MET A 1 72 ? 13.021 7.323 -23.685 1.00 49.50 72 MET A CA 1
ATOM 549 C C . MET A 1 72 ? 13.415 7.901 -22.312 1.00 49.50 72 MET A C 1
ATOM 551 O O . MET A 1 72 ? 13.139 7.294 -21.274 1.00 49.50 72 MET A O 1
ATOM 555 N N . SER A 1 73 ? 13.977 9.117 -22.302 1.00 56.44 73 SER A N 1
ATOM 556 C CA . SER A 1 73 ? 14.279 9.890 -21.091 1.00 56.44 73 SER A CA 1
ATOM 557 C C . SER A 1 73 ? 13.007 10.280 -20.329 1.00 56.44 73 SER A C 1
ATOM 559 O O . SER A 1 73 ? 12.853 9.902 -19.171 1.00 56.44 73 SER A O 1
ATOM 561 N N . LEU A 1 74 ? 12.048 10.943 -20.986 1.00 57.03 74 LEU A N 1
ATOM 562 C CA . LEU A 1 74 ? 10.826 11.458 -20.350 1.00 57.03 74 LEU A CA 1
ATOM 563 C C . LEU A 1 74 ? 9.968 10.352 -19.736 1.00 57.03 74 LEU A C 1
ATOM 565 O O . LEU A 1 74 ? 9.602 10.441 -18.570 1.00 57.03 74 LEU A O 1
ATOM 569 N N . ALA A 1 75 ? 9.685 9.283 -20.478 1.00 59.06 75 ALA A N 1
ATOM 570 C CA . ALA A 1 75 ? 8.825 8.216 -19.979 1.00 59.06 75 ALA A CA 1
ATOM 571 C C . ALA A 1 75 ? 9.482 7.420 -18.833 1.00 59.06 75 ALA A C 1
ATOM 573 O O . ALA A 1 75 ? 8.802 7.080 -17.862 1.00 59.06 75 ALA A O 1
ATOM 574 N N . THR A 1 76 ? 10.803 7.185 -18.898 1.00 64.62 76 THR A N 1
ATOM 575 C CA . THR A 1 76 ? 11.575 6.554 -17.809 1.00 64.62 76 THR A CA 1
ATOM 576 C C . THR A 1 76 ? 11.583 7.431 -16.556 1.00 64.62 76 THR A C 1
ATOM 578 O O . THR A 1 76 ? 11.430 6.951 -15.435 1.00 64.62 76 THR A O 1
ATOM 581 N N . TRP A 1 77 ? 11.705 8.739 -16.752 1.00 68.88 77 TRP A N 1
ATOM 582 C CA . TRP A 1 77 ? 11.717 9.725 -15.682 1.00 68.88 77 TRP A CA 1
ATOM 583 C C . TRP A 1 77 ? 10.336 9.905 -15.039 1.00 68.88 77 TRP A C 1
ATOM 585 O O . TRP A 1 77 ? 10.235 10.025 -13.818 1.00 68.88 77 TRP A O 1
ATOM 595 N N . THR A 1 78 ? 9.261 9.857 -15.830 1.00 81.25 78 THR A N 1
ATOM 596 C CA . THR A 1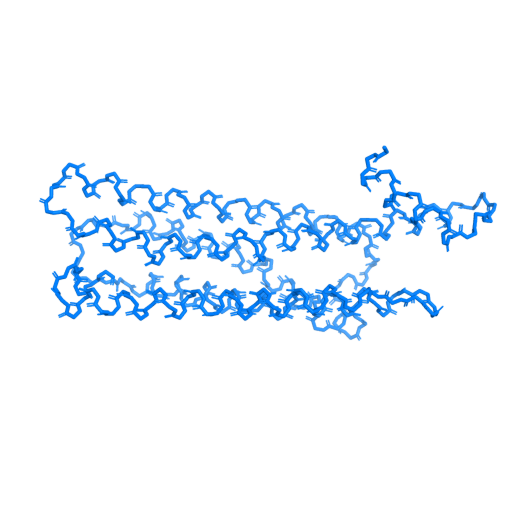 78 ? 7.882 9.997 -15.347 1.00 81.25 78 THR A CA 1
ATOM 597 C C . THR A 1 78 ? 7.440 8.806 -14.500 1.00 81.25 78 THR A C 1
ATOM 599 O O . THR A 1 78 ? 6.934 9.029 -13.400 1.00 81.25 78 THR A O 1
ATOM 602 N N . TRP A 1 79 ? 7.634 7.553 -14.943 1.00 85.62 79 TRP A N 1
ATOM 603 C CA . TRP A 1 79 ? 7.162 6.402 -14.153 1.00 85.62 79 TRP A CA 1
ATOM 604 C C . TRP A 1 79 ? 7.887 6.312 -12.806 1.00 85.62 79 TRP A C 1
ATOM 606 O O . TRP A 1 79 ? 7.242 6.064 -11.788 1.00 85.62 79 TRP A O 1
ATOM 616 N N . PHE A 1 80 ? 9.204 6.555 -12.784 1.00 86.81 80 PHE A N 1
ATOM 617 C CA . PHE A 1 80 ? 9.999 6.448 -11.563 1.00 86.81 80 PHE A CA 1
ATOM 618 C C . PHE A 1 80 ? 9.594 7.516 -10.546 1.00 86.81 80 PHE A C 1
ATOM 620 O O . PHE A 1 80 ? 9.378 7.204 -9.379 1.00 86.81 80 PHE A O 1
ATOM 627 N N . ARG A 1 81 ? 9.398 8.763 -10.993 1.00 89.62 81 ARG A N 1
ATOM 628 C CA . ARG A 1 81 ? 8.933 9.859 -10.131 1.00 89.62 81 ARG A CA 1
ATOM 629 C C . ARG A 1 81 ? 7.535 9.629 -9.597 1.00 89.62 81 ARG A C 1
ATOM 631 O O . ARG A 1 81 ? 7.315 9.833 -8.412 1.00 89.62 81 ARG A O 1
ATOM 638 N N . LEU A 1 82 ? 6.602 9.200 -10.444 1.00 92.81 82 LEU A N 1
ATOM 639 C CA . LEU A 1 82 ? 5.243 8.897 -10.001 1.00 92.81 82 LEU A CA 1
ATOM 640 C C . LEU A 1 82 ? 5.242 7.757 -8.980 1.00 92.81 82 LEU A C 1
ATOM 642 O O . LEU A 1 82 ? 4.600 7.877 -7.943 1.00 92.81 82 LEU A O 1
ATOM 646 N N . HIS A 1 83 ? 6.006 6.690 -9.225 1.00 94.25 83 HIS A N 1
ATOM 647 C CA . HIS A 1 83 ? 6.165 5.596 -8.269 1.00 94.25 83 HIS A CA 1
ATOM 648 C C . HIS A 1 83 ? 6.758 6.083 -6.939 1.00 94.25 83 HIS A C 1
ATOM 650 O O . HIS A 1 83 ? 6.206 5.793 -5.880 1.00 94.25 83 HIS A O 1
ATOM 656 N N . TYR A 1 84 ? 7.835 6.869 -7.000 1.00 93.25 84 TYR A N 1
ATOM 657 C CA . TYR A 1 84 ? 8.505 7.426 -5.828 1.00 93.25 84 TYR A CA 1
ATOM 658 C C . TYR A 1 84 ? 7.602 8.377 -5.032 1.00 93.25 84 TYR A C 1
ATOM 660 O O . TYR A 1 84 ? 7.528 8.266 -3.816 1.00 93.25 84 TYR A O 1
ATOM 668 N N . ILE A 1 85 ? 6.878 9.281 -5.699 1.00 95.56 85 ILE A N 1
ATOM 669 C CA . ILE A 1 85 ? 5.957 10.228 -5.053 1.00 95.56 85 ILE A CA 1
ATOM 670 C C . ILE A 1 85 ? 4.803 9.478 -4.391 1.00 95.56 85 ILE A C 1
ATOM 672 O O . ILE A 1 85 ? 4.504 9.732 -3.228 1.00 95.56 85 ILE A O 1
ATOM 676 N N . LEU A 1 86 ? 4.172 8.536 -5.098 1.00 97.31 86 LEU A N 1
ATOM 677 C CA . LEU A 1 86 ? 3.050 7.778 -4.549 1.00 97.31 86 LEU A CA 1
ATOM 678 C C . LEU A 1 86 ? 3.482 6.938 -3.340 1.00 97.31 86 LEU A C 1
ATOM 680 O O . LEU A 1 86 ? 2.808 6.984 -2.314 1.00 97.31 86 LEU A O 1
ATOM 684 N N . PHE A 1 87 ? 4.620 6.236 -3.403 1.00 97.19 87 PHE A N 1
ATOM 685 C CA . PHE A 1 87 ? 5.132 5.506 -2.236 1.00 97.19 87 PHE A CA 1
ATOM 686 C C . PHE A 1 87 ? 5.681 6.422 -1.134 1.00 97.19 87 PHE A C 1
ATOM 688 O O . PHE A 1 87 ? 5.595 6.065 0.037 1.00 97.19 87 PHE A O 1
ATOM 695 N N . GLY A 1 88 ? 6.165 7.619 -1.469 1.00 96.94 88 GLY A N 1
ATOM 696 C CA . GLY A 1 88 ? 6.498 8.655 -0.492 1.00 96.94 88 GLY A CA 1
ATOM 697 C C . GLY A 1 88 ? 5.268 9.126 0.290 1.00 96.94 88 GLY A C 1
ATOM 698 O O . GLY A 1 88 ? 5.327 9.251 1.510 1.00 96.94 88 GLY A O 1
ATOM 699 N N . LEU A 1 89 ? 4.125 9.301 -0.381 1.00 98.00 89 LEU A N 1
ATOM 700 C CA . LEU A 1 89 ? 2.849 9.590 0.281 1.00 98.00 89 LEU A CA 1
ATOM 701 C C . LEU A 1 89 ? 2.388 8.416 1.153 1.00 98.00 89 LEU A C 1
ATOM 703 O O . LEU A 1 89 ? 2.011 8.632 2.300 1.00 98.00 89 LEU A O 1
ATOM 707 N N . VAL A 1 90 ? 2.477 7.176 0.653 1.00 98.06 90 VAL A N 1
ATOM 708 C CA . VAL A 1 90 ? 2.199 5.964 1.452 1.00 98.06 90 VAL A CA 1
ATOM 709 C C . VAL A 1 90 ? 3.054 5.940 2.718 1.00 98.06 90 VAL A C 1
ATOM 711 O O . VAL A 1 90 ? 2.527 5.686 3.799 1.00 98.06 90 VAL A O 1
ATOM 714 N N . PHE A 1 91 ? 4.349 6.238 2.605 1.00 97.69 91 PHE A N 1
ATOM 715 C CA . PHE A 1 91 ? 5.265 6.294 3.741 1.00 97.69 91 PHE A CA 1
ATOM 716 C C . PHE A 1 91 ? 4.846 7.354 4.765 1.00 97.69 91 PHE A C 1
ATOM 718 O O . PHE A 1 91 ? 4.696 7.031 5.941 1.00 97.69 91 PHE A O 1
ATOM 725 N N . ILE A 1 92 ? 4.581 8.590 4.330 1.00 98.19 92 ILE A N 1
ATOM 726 C CA . ILE A 1 92 ? 4.156 9.681 5.224 1.00 98.19 92 ILE A CA 1
ATOM 727 C C . ILE A 1 92 ? 2.856 9.321 5.951 1.00 98.19 92 ILE A C 1
ATOM 729 O O . ILE A 1 92 ? 2.773 9.476 7.169 1.00 98.19 92 ILE A O 1
ATOM 733 N N . LEU A 1 93 ? 1.860 8.794 5.233 1.00 98.00 93 LEU A N 1
ATOM 734 C CA . LEU A 1 93 ? 0.598 8.361 5.839 1.00 98.00 93 LEU A CA 1
ATOM 735 C C . LEU A 1 93 ? 0.816 7.237 6.859 1.00 98.00 93 LEU A C 1
ATOM 737 O O . LEU A 1 93 ? 0.189 7.262 7.915 1.00 98.00 93 LEU A O 1
ATOM 741 N N . ASN A 1 94 ? 1.735 6.300 6.591 1.00 96.94 94 ASN A N 1
ATOM 742 C CA . ASN A 1 94 ? 2.106 5.260 7.554 1.00 96.94 94 ASN A CA 1
ATOM 743 C C . ASN A 1 94 ? 2.734 5.848 8.821 1.00 96.94 94 ASN A C 1
ATOM 745 O O . ASN A 1 94 ? 2.382 5.419 9.917 1.00 96.94 94 ASN A O 1
ATOM 749 N N . MET A 1 95 ? 3.622 6.839 8.695 1.00 97.56 95 MET A N 1
ATOM 750 C CA . MET A 1 95 ? 4.245 7.486 9.856 1.00 97.56 95 MET A CA 1
ATOM 751 C C . MET A 1 95 ? 3.212 8.214 10.717 1.00 97.56 95 MET A C 1
ATOM 753 O O . MET A 1 95 ? 3.196 8.039 11.934 1.00 97.56 95 MET A O 1
ATOM 757 N N . ILE A 1 96 ? 2.321 8.987 10.086 1.00 97.69 96 ILE A N 1
ATOM 758 C CA . ILE A 1 96 ? 1.263 9.722 10.788 1.00 97.69 96 ILE A CA 1
ATOM 759 C C . ILE A 1 96 ? 0.336 8.740 11.499 1.00 97.69 96 ILE A C 1
ATOM 761 O O . ILE A 1 96 ? 0.158 8.833 12.707 1.00 97.69 96 ILE A O 1
ATOM 765 N N . ALA A 1 97 ? -0.219 7.772 10.774 1.00 96.12 97 ALA A N 1
ATOM 766 C CA . ALA A 1 97 ? -1.179 6.827 11.326 1.00 96.12 97 ALA A CA 1
ATOM 767 C C . ALA A 1 97 ? -0.578 5.941 12.428 1.00 96.12 97 ALA A C 1
ATOM 769 O O . ALA A 1 97 ? -1.266 5.654 13.405 1.00 96.12 97 ALA A O 1
ATOM 770 N N . PHE A 1 98 ? 0.690 5.534 12.311 1.00 94.94 98 PHE A N 1
ATOM 771 C CA . PHE A 1 98 ? 1.382 4.826 13.390 1.00 94.94 98 PHE A CA 1
ATOM 772 C C . PHE A 1 98 ? 1.546 5.717 14.628 1.00 94.94 98 PHE A C 1
ATOM 774 O O . PHE A 1 98 ? 1.265 5.285 15.739 1.00 94.94 98 PHE A O 1
ATOM 781 N N . GLY A 1 99 ? 1.923 6.986 14.442 1.00 93.81 99 GLY A N 1
ATOM 782 C CA . GLY A 1 99 ? 2.001 7.949 15.539 1.00 93.81 99 GLY A CA 1
ATOM 783 C C . GLY A 1 99 ? 0.651 8.218 16.215 1.00 93.81 99 GLY A C 1
ATOM 784 O O . GLY A 1 99 ? 0.623 8.449 17.419 1.00 93.81 99 GLY A O 1
ATOM 785 N N . LEU A 1 100 ? -0.461 8.174 15.469 1.00 92.62 100 LEU A N 1
ATOM 786 C CA . LEU A 1 100 ? -1.808 8.283 16.042 1.00 92.6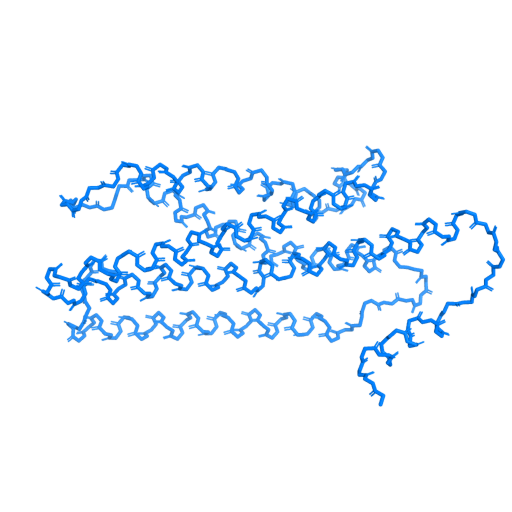2 100 LEU A CA 1
ATOM 787 C C . LEU A 1 100 ? -2.140 7.068 16.907 1.00 92.62 100 LEU A C 1
ATOM 789 O O . LEU A 1 100 ? -2.505 7.244 18.062 1.00 92.62 100 LEU A O 1
ATOM 793 N N . ILE A 1 101 ? -1.974 5.851 16.379 1.00 91.25 101 ILE A N 1
ATOM 794 C CA . ILE A 1 101 ? -2.369 4.647 17.123 1.00 91.25 101 ILE A CA 1
ATOM 795 C C . ILE A 1 101 ? -1.471 4.397 18.336 1.00 91.25 101 ILE A C 1
ATOM 797 O O . ILE A 1 101 ? -1.960 3.964 19.372 1.00 91.25 101 ILE A O 1
ATOM 801 N N . TYR A 1 102 ? -0.187 4.761 18.254 1.00 89.75 102 TYR A N 1
ATOM 802 C CA . TYR A 1 102 ? 0.739 4.683 19.384 1.00 89.75 102 TYR A CA 1
ATOM 803 C C . TYR A 1 102 ? 0.315 5.572 20.561 1.00 89.75 102 TYR A C 1
ATOM 805 O O . TYR A 1 102 ? 0.608 5.253 21.702 1.00 89.75 102 TYR A O 1
ATOM 813 N N . LYS A 1 103 ? -0.377 6.693 20.313 1.00 87.25 103 LYS A N 1
ATOM 814 C CA . LYS A 1 103 ? -0.877 7.567 21.390 1.00 87.25 103 LYS A CA 1
ATOM 815 C C . LYS A 1 103 ? -2.121 7.030 22.094 1.00 87.25 103 LYS A C 1
ATOM 817 O O . LYS A 1 103 ? -2.430 7.508 23.176 1.00 87.25 103 LYS A O 1
ATOM 822 N N . VAL A 1 104 ? -2.848 6.136 21.431 1.00 84.25 104 VAL A N 1
ATOM 823 C CA . VAL A 1 104 ? -4.164 5.644 21.861 1.00 84.25 104 VAL A CA 1
ATOM 824 C C . VAL A 1 104 ? -4.069 4.277 22.523 1.00 84.25 104 VAL A C 1
ATOM 826 O O . VAL A 1 104 ? -4.889 3.929 23.360 1.00 84.25 104 VAL A O 1
ATOM 829 N N . THR A 1 105 ? -3.084 3.482 22.124 1.00 78.12 105 THR A N 1
ATOM 830 C CA . THR A 1 105 ? -2.827 2.190 22.756 1.00 78.12 105 THR A CA 1
ATOM 831 C C . THR A 1 105 ? -2.089 2.414 24.080 1.00 78.12 105 THR A C 1
ATOM 833 O O . THR A 1 105 ? -1.297 3.345 24.180 1.00 78.12 105 THR A O 1
ATOM 836 N N . ASP A 1 106 ? -2.373 1.609 25.102 1.00 73.06 106 ASP A N 1
ATOM 837 C CA . ASP A 1 106 ? -1.673 1.651 26.395 1.00 73.06 106 ASP A CA 1
ATOM 838 C C . ASP A 1 106 ? -0.341 0.876 26.337 1.00 73.06 106 ASP A C 1
ATOM 840 O O . ASP A 1 106 ? 0.084 0.432 25.270 1.00 73.06 106 ASP A O 1
ATOM 844 N N . SER A 1 107 ? 0.331 0.687 27.481 1.00 64.19 107 SER A N 1
ATOM 845 C CA . SER A 1 107 ? 1.695 0.133 27.599 1.00 64.19 107 SER A CA 1
ATOM 846 C C . SER A 1 107 ? 1.970 -1.188 26.856 1.00 64.19 107 SER A C 1
ATOM 848 O O . SER A 1 107 ? 3.130 -1.477 26.564 1.00 64.19 107 SER A O 1
ATOM 850 N N . ASP A 1 108 ? 0.933 -1.946 26.488 1.00 77.12 108 ASP A N 1
ATOM 851 C CA . ASP A 1 108 ? 1.007 -3.210 25.741 1.00 77.12 108 ASP A CA 1
ATOM 852 C C . ASP A 1 108 ? 0.726 -3.049 24.227 1.00 77.12 108 ASP A C 1
ATOM 854 O O . ASP A 1 108 ? 0.181 -3.944 23.576 1.00 77.12 108 ASP A O 1
ATOM 858 N N . HIS A 1 109 ? 1.143 -1.924 23.628 1.00 75.69 109 HIS A N 1
ATOM 859 C CA . HIS A 1 109 ? 0.933 -1.558 22.211 1.00 75.69 109 HIS A CA 1
ATOM 860 C C . HIS A 1 109 ? 1.180 -2.674 21.171 1.00 75.69 109 HIS A C 1
ATOM 862 O O . HIS A 1 109 ? 0.607 -2.653 20.080 1.00 75.69 109 HIS A O 1
ATOM 868 N N . PHE A 1 110 ? 2.071 -3.627 21.469 1.00 80.50 110 PHE A N 1
ATOM 869 C CA . PHE A 1 110 ? 2.480 -4.697 20.552 1.00 80.50 110 PHE A CA 1
ATOM 870 C C . PHE A 1 110 ? 2.261 -6.105 21.115 1.00 80.50 110 PHE A C 1
ATOM 872 O O . PHE A 1 110 ? 2.854 -7.057 20.601 1.00 80.50 110 PHE A O 1
ATOM 879 N N . ASP A 1 111 ? 1.419 -6.271 22.142 1.00 84.38 111 ASP A N 1
ATOM 880 C CA . ASP A 1 111 ? 1.066 -7.609 22.618 1.00 84.38 111 ASP A CA 1
ATOM 881 C C . ASP A 1 111 ? 0.181 -8.313 21.580 1.00 84.38 111 ASP A C 1
ATOM 883 O O . ASP A 1 111 ? -1.003 -8.015 21.415 1.00 84.38 111 ASP A O 1
ATOM 887 N N . VAL A 1 112 ? 0.781 -9.257 20.855 1.00 85.44 112 VAL A N 1
ATOM 888 C CA . VAL A 1 112 ? 0.117 -10.074 19.830 1.00 85.44 112 VAL A CA 1
ATOM 889 C C . VAL A 1 112 ? -0.919 -11.021 20.444 1.00 85.44 112 VAL A C 1
ATOM 891 O O . VAL A 1 112 ? -1.864 -11.403 19.755 1.00 85.44 112 VAL A O 1
ATOM 894 N N . ASN A 1 113 ? -0.781 -11.401 21.718 1.00 83.94 113 ASN A N 1
ATOM 895 C CA . ASN A 1 113 ? -1.750 -12.274 22.381 1.00 83.94 113 ASN A CA 1
ATOM 896 C C . ASN A 1 113 ? -3.058 -11.530 22.662 1.00 83.94 113 ASN A C 1
ATOM 898 O O . ASN A 1 113 ? -4.128 -12.113 22.511 1.00 83.94 113 ASN A O 1
ATOM 902 N N . GLN A 1 114 ? -2.963 -10.249 23.027 1.00 82.38 114 GLN A N 1
ATOM 903 C CA . GLN A 1 114 ? -4.116 -9.393 23.314 1.00 82.38 114 GLN A CA 1
ATOM 904 C C . GLN A 1 114 ? -4.709 -8.782 22.036 1.00 82.38 114 GLN A C 1
ATOM 906 O O . GLN A 1 114 ? -5.915 -8.831 21.820 1.00 82.38 114 GLN A O 1
ATOM 911 N N . ASN A 1 115 ? -3.857 -8.261 21.148 1.00 83.94 115 ASN A N 1
ATOM 912 C CA . ASN A 1 115 ? -4.277 -7.464 19.988 1.00 83.94 115 ASN A CA 1
ATOM 913 C C . ASN A 1 115 ? -4.260 -8.248 18.659 1.00 83.94 115 ASN A C 1
ATOM 915 O O . ASN A 1 115 ? -4.492 -7.702 17.575 1.00 83.94 115 ASN A O 1
ATOM 919 N N . GLY A 1 116 ? -3.965 -9.548 18.722 1.00 88.81 116 GLY A N 1
ATOM 920 C CA . GLY A 1 116 ? -3.963 -10.458 17.585 1.00 88.81 116 GLY A CA 1
ATOM 921 C C . GLY A 1 116 ? -2.859 -10.195 16.554 1.00 88.81 116 GLY A C 1
ATOM 922 O O . GLY A 1 116 ? -1.955 -9.376 16.714 1.00 88.81 116 GLY A O 1
ATOM 923 N N . ALA A 1 117 ? -2.944 -10.900 15.423 1.00 94.19 117 ALA A N 1
ATOM 924 C CA . ALA A 1 117 ? -1.934 -10.826 14.363 1.00 94.19 117 ALA A CA 1
ATOM 925 C C . ALA A 1 117 ? -1.818 -9.437 13.703 1.00 94.19 117 ALA A C 1
ATOM 927 O O . ALA A 1 117 ? -0.799 -9.155 13.070 1.00 94.19 117 ALA A O 1
ATOM 928 N N . HIS A 1 118 ? -2.829 -8.572 13.855 1.00 95.44 118 HIS A N 1
ATOM 929 C CA . HIS A 1 118 ? -2.849 -7.241 13.252 1.00 95.44 118 HIS A CA 1
ATOM 930 C C . HIS A 1 118 ? -1.651 -6.385 13.682 1.00 95.44 118 HIS A C 1
ATOM 932 O O . HIS A 1 118 ? -0.968 -5.806 12.834 1.00 95.44 118 HIS A O 1
ATOM 938 N N . VAL A 1 119 ? -1.367 -6.335 14.989 1.00 93.94 119 VAL A N 1
ATOM 939 C CA . VAL A 1 119 ? -0.290 -5.491 15.529 1.00 93.94 119 VAL A CA 1
ATOM 940 C C . VAL A 1 119 ? 1.089 -6.023 15.149 1.00 93.94 119 VAL A C 1
ATOM 942 O O . VAL A 1 119 ? 1.962 -5.250 14.761 1.00 93.94 119 VAL A O 1
ATOM 945 N N . GLY A 1 120 ? 1.270 -7.349 15.154 1.00 94.81 120 GLY A N 1
ATOM 946 C CA . GLY A 1 120 ? 2.535 -7.981 14.775 1.00 94.81 120 GLY A CA 1
ATOM 947 C C . GLY A 1 120 ? 2.854 -7.802 13.289 1.00 94.81 120 GLY A C 1
ATOM 948 O O . GLY A 1 120 ? 3.956 -7.385 12.928 1.00 94.81 120 GLY A O 1
ATOM 949 N N . ILE A 1 121 ? 1.873 -8.056 12.415 1.00 96.94 121 ILE A N 1
ATOM 950 C CA . ILE A 1 121 ? 2.018 -7.847 10.968 1.00 96.94 121 ILE A CA 1
ATOM 951 C C . ILE A 1 121 ? 2.171 -6.351 10.660 1.00 96.94 121 ILE A C 1
ATOM 953 O O . ILE A 1 121 ? 3.016 -5.980 9.846 1.00 96.94 121 ILE A O 1
ATOM 957 N N . GLY A 1 122 ? 1.397 -5.489 11.324 1.00 96.38 122 GLY A N 1
ATOM 958 C CA . GLY A 1 122 ? 1.468 -4.036 11.175 1.00 96.38 122 GLY A CA 1
ATOM 959 C C . GLY A 1 122 ? 2.844 -3.472 11.522 1.00 96.38 122 GLY A C 1
ATOM 960 O O . GLY A 1 122 ? 3.413 -2.727 10.725 1.00 96.38 122 GLY A O 1
ATOM 961 N N . LEU A 1 123 ? 3.422 -3.886 12.654 1.00 95.44 123 LEU A N 1
ATOM 962 C CA . LEU A 1 123 ? 4.770 -3.483 13.058 1.00 95.44 123 LEU A CA 1
ATOM 963 C C . LEU A 1 123 ? 5.832 -3.986 12.072 1.00 95.44 123 LEU A C 1
ATOM 965 O O . LEU A 1 123 ? 6.719 -3.227 11.678 1.00 95.44 123 LEU A O 1
ATOM 969 N N . PHE A 1 124 ? 5.720 -5.240 11.621 1.00 97.12 124 PHE A N 1
ATOM 970 C CA . PHE A 1 124 ? 6.615 -5.777 10.598 1.00 97.12 124 PHE A CA 1
ATOM 971 C C . PHE A 1 124 ? 6.559 -4.949 9.309 1.00 97.12 124 PHE A C 1
ATOM 973 O O . PHE A 1 124 ? 7.605 -4.553 8.798 1.00 97.12 124 PHE A O 1
ATOM 980 N N . ILE A 1 125 ? 5.356 -4.650 8.802 1.00 97.81 125 ILE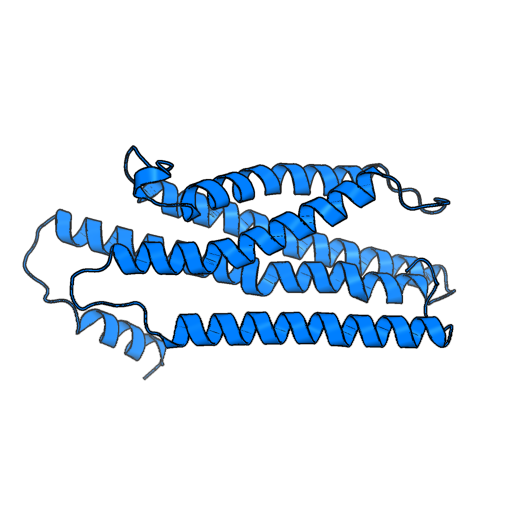 A N 1
ATOM 981 C CA . ILE A 1 125 ? 5.160 -3.801 7.620 1.00 97.81 125 ILE A CA 1
ATOM 982 C C . ILE A 1 125 ? 5.804 -2.434 7.848 1.00 97.81 125 ILE A C 1
ATOM 984 O O . ILE A 1 125 ? 6.563 -1.977 6.997 1.00 97.81 125 ILE A O 1
ATOM 988 N N . TRP A 1 126 ? 5.544 -1.804 8.995 1.00 96.62 126 TRP A N 1
ATOM 989 C CA . TRP A 1 126 ? 6.056 -0.476 9.317 1.00 96.62 126 TRP A CA 1
ATOM 990 C C . TRP A 1 126 ? 7.589 -0.423 9.249 1.00 96.62 126 TRP A C 1
ATOM 992 O O . TRP A 1 126 ? 8.141 0.432 8.558 1.00 96.62 126 TRP A O 1
ATOM 1002 N N . ILE A 1 127 ? 8.279 -1.393 9.861 1.00 97.06 127 ILE A N 1
ATOM 1003 C CA . ILE A 1 127 ? 9.746 -1.522 9.796 1.00 97.06 127 ILE A CA 1
ATOM 1004 C C . ILE A 1 127 ? 10.201 -1.820 8.361 1.00 97.06 127 ILE A C 1
ATOM 1006 O O . ILE A 1 127 ? 11.155 -1.228 7.849 1.00 97.06 127 ILE A O 1
ATOM 1010 N N . ALA A 1 128 ? 9.511 -2.734 7.684 1.00 97.62 128 ALA A N 1
ATOM 1011 C CA . ALA A 1 128 ? 9.879 -3.190 6.355 1.00 97.62 128 ALA A CA 1
ATOM 1012 C C . ALA A 1 128 ? 9.777 -2.098 5.279 1.00 97.62 128 ALA A C 1
ATOM 1014 O O . ALA A 1 128 ? 10.521 -2.150 4.296 1.00 97.62 128 ALA A O 1
ATOM 1015 N N . ILE A 1 129 ? 8.926 -1.081 5.453 1.00 96.94 129 ILE A N 1
ATOM 1016 C CA . ILE A 1 129 ? 8.870 0.053 4.519 1.00 96.94 129 ILE A CA 1
ATOM 1017 C C . ILE A 1 129 ? 10.202 0.812 4.495 1.00 96.94 129 ILE A C 1
ATOM 1019 O O . ILE A 1 129 ? 10.643 1.200 3.414 1.00 96.94 129 ILE A O 1
ATOM 1023 N N . PHE A 1 130 ? 10.889 0.979 5.631 1.00 97.44 130 PHE A N 1
ATOM 1024 C CA . PHE A 1 130 ? 12.208 1.629 5.656 1.00 97.44 130 PHE A CA 1
ATOM 1025 C C . PHE A 1 130 ? 13.227 0.847 4.831 1.00 97.44 130 PHE A C 1
ATOM 1027 O O . PHE A 1 130 ? 13.954 1.425 4.021 1.00 97.44 130 PHE A O 1
ATOM 1034 N N . VAL A 1 131 ? 13.228 -0.480 4.978 1.00 96.88 131 VAL A N 1
ATOM 1035 C CA . VAL A 1 131 ? 14.065 -1.372 4.167 1.00 96.88 131 VAL A CA 1
ATOM 1036 C C . VAL A 1 131 ? 13.714 -1.218 2.688 1.00 96.88 131 VAL A C 1
ATOM 1038 O O . VAL A 1 131 ? 14.602 -1.080 1.850 1.00 96.88 131 VAL A O 1
ATOM 1041 N N . GLN A 1 132 ? 12.425 -1.165 2.352 1.00 96.75 132 GLN A N 1
ATOM 1042 C CA . GLN A 1 132 ? 11.980 -1.029 0.971 1.00 96.75 132 GLN A CA 1
ATOM 1043 C C . GLN A 1 132 ? 12.348 0.327 0.350 1.00 96.75 132 GLN A C 1
ATOM 1045 O O . GLN A 1 132 ? 12.726 0.375 -0.824 1.00 96.75 132 GLN A O 1
ATOM 1050 N N . MET A 1 133 ? 12.304 1.413 1.126 1.00 95.06 133 MET A N 1
ATOM 1051 C CA . MET A 1 133 ? 12.783 2.731 0.705 1.00 95.06 133 MET A CA 1
ATOM 1052 C C . MET A 1 133 ? 14.298 2.743 0.495 1.00 95.06 133 MET A C 1
ATOM 1054 O O . MET A 1 133 ? 14.762 3.256 -0.523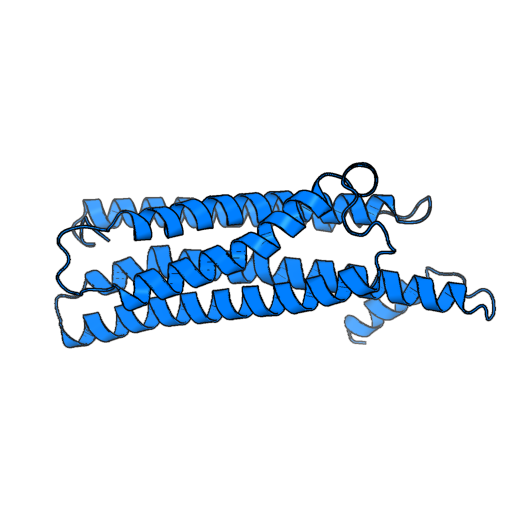 1.00 95.06 133 MET A O 1
ATOM 1058 N N . ALA A 1 134 ? 15.063 2.131 1.402 1.00 95.25 134 ALA A N 1
ATOM 1059 C CA . ALA A 1 134 ? 16.510 1.997 1.256 1.00 95.25 134 ALA A CA 1
ATOM 1060 C C . ALA A 1 134 ? 16.875 1.191 -0.001 1.00 95.25 134 ALA A C 1
ATOM 1062 O O . ALA A 1 134 ? 17.739 1.607 -0.770 1.00 95.25 134 ALA A O 1
ATOM 1063 N N . LEU A 1 135 ? 16.166 0.088 -0.269 1.00 94.56 135 LEU A N 1
ATOM 1064 C CA . LEU A 1 135 ? 16.325 -0.694 -1.497 1.00 94.56 135 LEU A CA 1
ATOM 1065 C C . LEU A 1 135 ? 15.967 0.118 -2.752 1.00 94.56 135 LEU A C 1
ATOM 1067 O O . LEU A 1 135 ? 16.684 0.048 -3.749 1.00 94.56 135 LEU A O 1
ATOM 1071 N N . GLY A 1 136 ? 14.899 0.920 -2.706 1.00 92.69 136 GLY A N 1
ATOM 1072 C CA . GLY A 1 136 ? 14.520 1.810 -3.808 1.00 92.69 136 GLY A CA 1
ATOM 1073 C C . GLY A 1 136 ? 15.588 2.870 -4.103 1.00 92.69 136 GLY A C 1
ATOM 1074 O O . GLY A 1 136 ? 15.957 3.078 -5.261 1.00 92.69 136 GLY A O 1
ATOM 1075 N N . ALA A 1 137 ? 16.143 3.489 -3.058 1.00 92.31 137 ALA A N 1
ATOM 1076 C CA . ALA A 1 137 ? 17.253 4.432 -3.176 1.00 92.31 137 ALA A CA 1
ATOM 1077 C C . ALA A 1 137 ? 18.523 3.754 -3.716 1.00 92.31 137 ALA A C 1
ATOM 1079 O O . ALA A 1 137 ? 19.174 4.294 -4.611 1.00 92.31 137 ALA A O 1
ATOM 1080 N N . LEU A 1 138 ? 18.836 2.545 -3.237 1.00 92.31 138 LEU A N 1
ATOM 1081 C CA . LEU A 1 138 ? 19.973 1.751 -3.699 1.00 92.31 138 LEU A CA 1
ATOM 1082 C C . LEU A 1 138 ? 19.875 1.436 -5.197 1.00 92.31 138 LEU A C 1
ATOM 1084 O O . LEU A 1 138 ? 20.842 1.637 -5.927 1.00 92.31 138 LEU A O 1
ATOM 1088 N N . ILE A 1 139 ? 18.707 0.993 -5.675 1.00 90.38 139 ILE A N 1
ATOM 1089 C CA . ILE A 1 139 ? 18.479 0.714 -7.102 1.00 90.38 139 ILE A CA 1
ATOM 1090 C C . ILE A 1 139 ? 18.660 1.976 -7.937 1.00 90.38 139 ILE A C 1
ATOM 1092 O O . ILE A 1 139 ? 19.292 1.925 -8.991 1.00 90.38 139 ILE A O 1
ATOM 1096 N N . SER A 1 140 ? 18.139 3.110 -7.463 1.00 87.06 140 SER A N 1
ATOM 1097 C CA . SER A 1 140 ? 18.310 4.392 -8.147 1.00 87.06 140 SER A CA 1
ATOM 1098 C C . SER A 1 140 ? 19.776 4.819 -8.208 1.00 87.06 140 SER A C 1
ATOM 1100 O O . SER A 1 140 ? 20.215 5.324 -9.237 1.00 87.06 140 SER A O 1
ATOM 1102 N N . TYR A 1 141 ? 20.533 4.623 -7.128 1.00 88.75 141 TYR A N 1
ATOM 1103 C CA . TYR A 1 141 ? 21.944 4.997 -7.047 1.00 88.75 141 TYR A CA 1
ATOM 1104 C C . TYR A 1 141 ? 22.837 4.105 -7.920 1.00 88.75 141 TYR A C 1
ATOM 1106 O O . TYR A 1 141 ? 23.752 4.587 -8.582 1.00 88.75 141 TYR A O 1
ATOM 1114 N N . LEU A 1 142 ? 22.549 2.802 -7.963 1.00 88.44 142 LEU A N 1
ATOM 1115 C CA . LEU A 1 142 ? 23.299 1.823 -8.755 1.00 88.44 142 LEU A CA 1
ATOM 1116 C C . LEU A 1 142 ? 22.821 1.722 -10.212 1.00 88.44 142 LEU A C 1
ATOM 1118 O O . LEU A 1 142 ? 23.344 0.901 -10.975 1.00 88.44 142 LEU A O 1
ATOM 1122 N N . TYR A 1 143 ? 21.828 2.520 -10.613 1.00 84.31 143 TYR A N 1
ATOM 1123 C CA . TYR A 1 143 ? 21.256 2.458 -11.950 1.00 84.31 143 TYR A CA 1
ATOM 1124 C C . TYR A 1 143 ? 22.292 2.816 -13.022 1.00 84.31 143 TYR A C 1
ATOM 1126 O O . TYR A 1 143 ? 22.927 3.870 -12.991 1.00 84.31 143 TYR A O 1
ATOM 1134 N N . LYS A 1 144 ? 22.417 1.942 -14.025 1.00 80.12 144 LYS A N 1
ATOM 1135 C CA . LYS A 1 144 ? 23.205 2.176 -15.239 1.00 80.12 144 LYS A CA 1
ATOM 1136 C C . LYS A 1 144 ? 22.302 1.979 -16.458 1.00 80.12 144 LYS A C 1
ATOM 1138 O O . LYS A 1 144 ? 21.653 0.933 -16.534 1.00 80.12 144 LYS A O 1
ATOM 1143 N N . PRO A 1 145 ? 22.271 2.926 -17.415 1.00 72.69 145 PRO A N 1
ATOM 1144 C CA . PRO A 1 145 ? 21.372 2.850 -18.568 1.00 72.69 145 PRO A CA 1
ATOM 1145 C C . PRO A 1 145 ? 21.677 1.656 -19.485 1.00 72.69 145 PRO A C 1
ATOM 1147 O O . PRO A 1 145 ? 20.756 1.037 -20.000 1.00 72.69 145 PRO A O 1
ATOM 1150 N N . ASN A 1 146 ? 22.950 1.267 -19.616 1.00 75.06 146 ASN A N 1
ATOM 1151 C CA . ASN A 1 146 ? 23.389 0.182 -20.502 1.00 75.06 146 ASN A CA 1
ATOM 1152 C C . ASN A 1 146 ? 23.646 -1.127 -19.734 1.00 75.06 146 ASN A C 1
ATOM 1154 O O . ASN A 1 146 ? 24.720 -1.719 -19.840 1.00 75.06 146 ASN A O 1
ATOM 1158 N N . ARG A 1 147 ? 22.699 -1.556 -18.893 1.00 74.75 147 ARG A N 1
ATOM 1159 C CA . ARG A 1 147 ? 22.818 -2.817 -18.140 1.00 74.75 147 ARG A CA 1
ATOM 1160 C C . ARG A 1 147 ? 22.332 -4.009 -18.968 1.00 74.75 147 ARG A C 1
ATOM 1162 O O . ARG A 1 147 ? 21.247 -3.960 -19.533 1.00 74.75 147 ARG A O 1
ATOM 1169 N N . ALA A 1 148 ? 23.117 -5.088 -18.996 1.00 78.12 148 ALA A N 1
ATOM 1170 C CA . ALA A 1 148 ? 22.796 -6.304 -19.752 1.00 78.12 148 ALA A CA 1
ATOM 1171 C C . ALA A 1 148 ? 21.643 -7.122 -19.140 1.00 78.12 148 ALA A C 1
ATOM 1173 O O . ALA A 1 148 ? 20.984 -7.883 -19.839 1.00 78.12 148 ALA A O 1
ATOM 1174 N N . SER A 1 149 ? 21.399 -6.984 -17.835 1.00 81.38 149 SER A N 1
ATOM 1175 C CA . SER A 1 149 ? 20.309 -7.669 -17.143 1.00 81.38 149 SER A CA 1
ATOM 1176 C C . SER A 1 149 ? 19.843 -6.887 -15.913 1.00 81.38 149 SER A C 1
ATOM 1178 O O . SER A 1 149 ? 20.482 -5.921 -15.481 1.00 81.38 149 SER A O 1
ATOM 1180 N N . THR A 1 150 ? 18.701 -7.299 -15.356 1.00 84.06 150 THR A N 1
ATOM 1181 C CA . THR A 1 150 ? 18.209 -6.785 -14.072 1.00 84.06 150 THR A CA 1
ATOM 1182 C C . THR A 1 150 ? 19.034 -7.413 -12.939 1.00 84.06 150 THR A C 1
ATOM 1184 O O . THR A 1 150 ? 19.060 -8.638 -12.832 1.00 84.06 150 THR A O 1
ATOM 1187 N N . PRO A 1 151 ? 19.725 -6.621 -12.102 1.00 87.62 151 PRO A N 1
ATOM 1188 C CA . PRO A 1 151 ? 20.539 -7.160 -11.016 1.00 87.62 151 PRO A CA 1
ATOM 1189 C C . PRO A 1 151 ? 19.719 -7.836 -9.910 1.00 87.62 151 PRO A C 1
ATOM 1191 O O . PRO A 1 151 ? 18.527 -7.582 -9.745 1.00 87.62 151 PRO A O 1
ATOM 1194 N N . TRP A 1 152 ? 20.369 -8.657 -9.081 1.00 91.56 152 TRP A N 1
ATOM 1195 C CA . TRP A 1 152 ? 19.696 -9.382 -7.995 1.00 91.56 152 TRP A CA 1
ATOM 1196 C C . TRP A 1 152 ? 19.068 -8.459 -6.934 1.00 91.56 152 TRP A C 1
ATOM 1198 O O . TRP A 1 152 ? 18.010 -8.785 -6.401 1.00 91.56 152 TRP A O 1
ATOM 1208 N N . TRP A 1 153 ? 19.648 -7.285 -6.660 1.00 89.12 153 TRP A N 1
ATOM 1209 C CA . TRP A 1 153 ? 19.083 -6.325 -5.701 1.00 89.12 153 TRP A CA 1
ATOM 1210 C C . TRP A 1 153 ? 17.780 -5.680 -6.206 1.00 89.12 153 TRP A C 1
ATOM 1212 O O . TRP A 1 153 ? 16.854 -5.487 -5.418 1.00 89.12 153 TRP A O 1
ATOM 1222 N N . ASP A 1 154 ? 17.647 -5.443 -7.520 1.00 90.75 154 ASP A N 1
ATOM 1223 C CA . ASP A 1 154 ? 16.370 -5.054 -8.138 1.00 90.75 154 ASP A CA 1
ATOM 1224 C C . ASP A 1 154 ? 15.314 -6.145 -7.900 1.00 90.75 154 ASP A C 1
ATOM 1226 O O . ASP A 1 154 ? 14.168 -5.851 -7.560 1.00 90.75 154 ASP A O 1
ATOM 1230 N N . HIS A 1 155 ? 15.687 -7.422 -8.043 1.00 91.62 155 HIS A N 1
ATOM 1231 C CA . HIS A 1 155 ? 14.772 -8.536 -7.784 1.00 91.62 155 HIS A CA 1
ATOM 1232 C C . HIS A 1 155 ? 14.315 -8.596 -6.325 1.00 91.62 155 HIS A C 1
ATOM 1234 O O . HIS A 1 155 ? 13.127 -8.831 -6.094 1.00 91.62 155 HIS A O 1
ATOM 1240 N N . ILE A 1 156 ? 15.208 -8.343 -5.364 1.00 95.38 156 ILE A N 1
ATOM 1241 C CA . ILE A 1 156 ? 14.839 -8.286 -3.943 1.00 95.38 156 ILE A CA 1
ATOM 1242 C C . ILE A 1 156 ? 13.815 -7.183 -3.703 1.00 95.38 156 ILE A C 1
ATOM 1244 O O . ILE A 1 156 ? 12.762 -7.470 -3.148 1.00 95.38 156 ILE A O 1
ATOM 1248 N N . HIS A 1 157 ? 14.057 -5.959 -4.176 1.00 95.50 157 HIS A N 1
ATOM 1249 C CA . HIS A 1 157 ? 13.094 -4.865 -4.026 1.00 95.50 157 HIS A CA 1
ATOM 1250 C C . HIS A 1 157 ? 11.726 -5.210 -4.626 1.00 95.50 157 HIS A C 1
ATOM 1252 O O . HIS A 1 157 ? 10.689 -4.980 -4.003 1.00 95.50 157 HIS A O 1
ATOM 1258 N N . HIS A 1 158 ? 11.701 -5.808 -5.821 1.00 93.56 158 HIS A N 1
ATOM 1259 C CA . HIS A 1 158 ? 10.446 -6.188 -6.466 1.00 93.56 158 HIS A CA 1
ATOM 1260 C C . HIS A 1 158 ? 9.684 -7.267 -5.685 1.00 93.56 158 HIS A C 1
ATOM 1262 O O . HIS A 1 158 ? 8.473 -7.143 -5.501 1.00 93.56 158 HIS A O 1
ATOM 1268 N N . TRP A 1 159 ? 10.354 -8.338 -5.254 1.00 95.50 159 TRP A N 1
ATOM 1269 C CA . TRP A 1 159 ? 9.698 -9.443 -4.550 1.00 95.50 159 TRP A CA 1
ATOM 1270 C C . TRP A 1 159 ? 9.326 -9.082 -3.119 1.00 95.50 159 TRP A C 1
ATOM 1272 O O . TRP A 1 159 ? 8.207 -9.368 -2.699 1.00 95.50 159 TRP A O 1
ATOM 1282 N N . PHE A 1 160 ? 10.212 -8.389 -2.410 1.00 97.25 160 PHE A N 1
ATOM 1283 C CA . PHE A 1 160 ? 9.939 -7.907 -1.065 1.00 97.25 160 PHE A CA 1
ATOM 1284 C C . PHE A 1 160 ? 8.747 -6.946 -1.060 1.00 97.25 160 PHE A C 1
ATOM 1286 O O . PHE A 1 160 ? 7.805 -7.149 -0.301 1.00 97.25 160 PHE A O 1
ATOM 1293 N N . GLY A 1 161 ? 8.695 -5.997 -2.002 1.00 96.62 161 GLY A N 1
ATOM 1294 C CA . GLY A 1 161 ? 7.548 -5.098 -2.157 1.00 96.62 161 GLY A CA 1
ATOM 1295 C C . GLY A 1 161 ? 6.222 -5.820 -2.420 1.00 96.62 161 GLY A C 1
ATOM 1296 O O . GLY A 1 161 ? 5.192 -5.420 -1.884 1.00 96.62 161 GLY A O 1
ATOM 1297 N N . ARG A 1 162 ? 6.226 -6.913 -3.196 1.00 95.25 162 ARG A N 1
ATOM 1298 C CA . ARG A 1 162 ? 5.017 -7.729 -3.432 1.00 95.25 162 ARG A CA 1
ATOM 1299 C C . ARG A 1 162 ? 4.549 -8.437 -2.169 1.00 95.25 162 ARG A C 1
ATOM 1301 O O . ARG A 1 162 ? 3.353 -8.439 -1.895 1.00 95.25 162 ARG A O 1
ATOM 1308 N N . ILE A 1 163 ? 5.479 -9.021 -1.416 1.00 97.25 163 ILE A N 1
ATOM 1309 C CA . ILE A 1 163 ? 5.171 -9.685 -0.145 1.00 97.25 163 ILE A CA 1
ATOM 1310 C C . ILE A 1 163 ? 4.574 -8.667 0.828 1.00 97.25 163 ILE A C 1
ATOM 1312 O O . ILE A 1 163 ? 3.512 -8.923 1.387 1.00 97.25 163 ILE A O 1
ATOM 1316 N N . LEU A 1 164 ? 5.189 -7.487 0.961 1.00 97.62 164 LEU A N 1
ATOM 1317 C CA . LEU A 1 164 ? 4.662 -6.417 1.808 1.00 97.62 164 LEU A CA 1
ATOM 1318 C C . LEU A 1 164 ? 3.273 -5.967 1.379 1.00 97.62 164 LEU A C 1
ATOM 1320 O O . LEU A 1 164 ? 2.400 -5.823 2.227 1.00 97.62 164 LEU A O 1
ATOM 1324 N N . PHE A 1 165 ? 3.039 -5.797 0.079 1.00 96.81 165 PHE A N 1
ATOM 1325 C CA . PHE A 1 165 ? 1.719 -5.428 -0.414 1.00 96.81 165 PHE A CA 1
ATOM 1326 C C . PHE A 1 165 ? 0.661 -6.482 -0.055 1.00 96.81 165 PHE A C 1
ATOM 1328 O O . PHE A 1 165 ? -0.394 -6.122 0.457 1.00 96.81 165 PHE A O 1
ATOM 1335 N N . ILE A 1 166 ? 0.954 -7.776 -0.231 1.00 96.69 166 ILE A N 1
ATOM 1336 C CA . ILE A 1 166 ? 0.041 -8.861 0.171 1.00 96.69 166 ILE A CA 1
ATOM 1337 C C . ILE A 1 166 ? -0.215 -8.829 1.681 1.00 96.69 166 ILE A C 1
ATOM 1339 O O . ILE A 1 166 ? -1.365 -8.925 2.105 1.00 96.69 166 ILE A O 1
ATOM 1343 N N . LEU A 1 167 ? 0.830 -8.651 2.493 1.00 97.88 167 LEU A N 1
ATOM 1344 C CA . LEU A 1 167 ? 0.682 -8.539 3.942 1.00 97.88 167 LEU A CA 1
ATOM 1345 C C . LEU A 1 167 ? -0.198 -7.347 4.326 1.00 97.88 167 LEU A C 1
ATOM 1347 O O . LEU A 1 167 ? -1.054 -7.502 5.185 1.00 97.88 167 LEU A O 1
ATOM 1351 N N . CYS A 1 168 ? -0.068 -6.196 3.660 1.00 97.06 168 CYS A N 1
ATOM 1352 C CA . CYS A 1 168 ? -0.930 -5.034 3.902 1.00 97.06 168 CYS A CA 1
ATOM 1353 C C . CYS A 1 168 ? -2.394 -5.331 3.569 1.00 97.06 168 CYS A C 1
ATOM 1355 O O . CYS A 1 168 ? -3.279 -5.006 4.354 1.00 97.06 168 CYS A O 1
ATOM 1357 N N . ILE A 1 169 ? -2.650 -5.990 2.435 1.00 96.12 169 ILE A N 1
ATOM 1358 C CA . ILE A 1 169 ? -3.995 -6.424 2.036 1.00 96.12 169 ILE A CA 1
ATOM 1359 C C . ILE A 1 169 ? -4.585 -7.350 3.106 1.00 96.12 169 ILE A C 1
ATOM 1361 O O . ILE A 1 169 ? -5.709 -7.147 3.536 1.00 96.12 169 ILE A O 1
ATOM 1365 N N . VAL A 1 170 ? -3.821 -8.306 3.631 1.00 96.56 170 VAL A N 1
ATOM 1366 C CA . VAL A 1 170 ? -4.298 -9.165 4.728 1.00 96.56 170 VAL A CA 1
ATOM 1367 C C . VAL A 1 170 ? -4.455 -8.394 6.045 1.00 96.56 170 VAL A C 1
ATOM 1369 O O . VAL A 1 170 ? -5.371 -8.677 6.814 1.00 96.56 170 VAL A O 1
ATOM 1372 N N . ASN A 1 171 ? -3.612 -7.397 6.313 1.00 97.38 171 ASN A N 1
ATOM 1373 C CA . ASN A 1 171 ? -3.600 -6.701 7.597 1.00 97.38 171 ASN A CA 1
ATOM 1374 C C . ASN A 1 171 ? -4.779 -5.736 7.797 1.00 97.38 171 ASN A C 1
ATOM 1376 O O . ASN A 1 171 ? -5.203 -5.517 8.930 1.00 97.38 171 ASN A O 1
ATOM 1380 N N . ILE A 1 172 ? -5.333 -5.182 6.713 1.00 95.94 172 ILE A N 1
ATOM 1381 C CA . ILE A 1 172 ? -6.504 -4.290 6.754 1.00 95.94 172 ILE A CA 1
ATOM 1382 C C . ILE A 1 172 ? -7.746 -4.967 7.372 1.00 95.94 172 ILE A C 1
ATOM 1384 O O . ILE A 1 172 ? -8.282 -4.431 8.343 1.00 95.94 172 ILE A O 1
ATOM 1388 N N . PRO A 1 173 ? -8.228 -6.131 6.889 1.00 94.44 173 PRO A N 1
ATOM 1389 C CA . PRO A 1 173 ? -9.373 -6.802 7.498 1.00 94.44 173 PRO A CA 1
ATOM 1390 C C . PRO A 1 173 ? -9.082 -7.299 8.919 1.00 94.44 173 PRO A C 1
ATOM 1392 O O . PRO A 1 173 ? -10.009 -7.342 9.726 1.00 94.44 173 PRO A O 1
ATOM 1395 N N . LEU A 1 174 ? -7.826 -7.625 9.254 1.00 95.25 174 LEU A N 1
ATOM 1396 C CA . LEU A 1 174 ? -7.443 -7.929 10.637 1.00 95.25 174 LEU A CA 1
ATOM 1397 C C . LEU A 1 174 ? -7.641 -6.710 11.551 1.00 95.25 174 LEU A C 1
ATOM 1399 O O . LEU A 1 174 ? -8.228 -6.861 12.616 1.00 95.25 174 LEU A O 1
ATOM 1403 N N . GLY A 1 175 ? -7.248 -5.512 11.107 1.00 94.19 175 GLY A N 1
ATOM 1404 C CA . GLY A 1 175 ? -7.472 -4.269 11.854 1.00 94.19 175 GLY A CA 1
ATOM 1405 C C . GLY A 1 175 ? -8.953 -3.912 12.001 1.00 94.19 175 GLY A C 1
ATOM 1406 O O . GLY A 1 175 ? -9.394 -3.551 13.085 1.00 94.19 175 GLY A O 1
ATOM 1407 N N . ILE A 1 176 ? -9.756 -4.094 10.943 1.00 92.00 176 ILE A N 1
ATOM 1408 C CA . ILE A 1 176 ? -11.219 -3.900 11.009 1.00 92.00 176 ILE A CA 1
ATOM 1409 C C . ILE A 1 176 ? -11.856 -4.858 12.024 1.00 92.00 176 ILE A C 1
ATOM 1411 O O . ILE A 1 176 ? -12.766 -4.470 12.755 1.00 92.00 176 ILE A O 1
ATOM 1415 N N . ASN A 1 177 ? -11.409 -6.115 12.057 1.00 91.44 177 ASN A N 1
ATOM 1416 C CA . ASN A 1 177 ? -11.917 -7.098 13.010 1.00 91.44 177 ASN A CA 1
ATOM 1417 C C . ASN A 1 177 ? -11.496 -6.770 14.443 1.00 91.44 177 ASN A C 1
ATOM 1419 O O . ASN A 1 177 ? -12.341 -6.868 15.323 1.00 91.44 177 ASN A O 1
ATOM 1423 N N . LEU A 1 178 ? -10.243 -6.357 14.655 1.00 91.00 178 LEU A N 1
ATOM 1424 C CA . LEU A 1 178 ? -9.755 -5.925 15.964 1.00 91.00 178 LEU A CA 1
ATOM 1425 C C . LEU A 1 178 ? -10.571 -4.735 16.482 1.00 91.00 178 LEU A C 1
ATOM 1427 O O . LEU A 1 178 ? -11.093 -4.792 17.587 1.00 91.00 178 LEU A O 1
ATOM 1431 N N . TYR A 1 179 ? -10.781 -3.713 15.649 1.00 90.00 179 TYR A N 1
ATOM 1432 C CA . TYR A 1 179 ? -11.627 -2.575 16.010 1.00 90.00 179 TYR A CA 1
ATOM 1433 C C . TYR A 1 179 ? -13.058 -3.014 16.348 1.00 90.00 179 TYR A C 1
ATOM 1435 O O . TYR A 1 179 ? -13.605 -2.623 17.370 1.00 90.00 179 TYR A O 1
ATOM 1443 N N . SER A 1 180 ? -13.650 -3.901 15.541 1.00 87.88 180 SER A N 1
ATOM 1444 C CA . SER A 1 180 ? -15.003 -4.406 15.795 1.00 87.88 180 SER A CA 1
ATOM 1445 C C . SER A 1 180 ? -15.136 -5.227 17.082 1.00 87.88 180 SER A C 1
ATOM 1447 O O . SER A 1 180 ? -16.259 -5.374 17.549 1.00 87.88 180 SER A O 1
ATOM 1449 N N . GLN A 1 181 ? -14.050 -5.808 17.601 1.00 86.56 181 GLN A N 1
ATOM 1450 C CA . GLN A 1 181 ? -14.043 -6.550 18.869 1.00 86.56 181 GLN A CA 1
ATOM 1451 C C . GLN A 1 181 ? -13.965 -5.621 20.084 1.00 86.56 181 GLN A C 1
ATOM 1453 O O . GLN A 1 181 ? -14.405 -6.016 21.156 1.00 86.56 181 GLN A O 1
ATOM 1458 N N . GLY A 1 182 ? -13.419 -4.413 19.910 1.00 84.25 182 GLY A N 1
ATOM 1459 C CA . GLY A 1 182 ? -13.364 -3.388 20.954 1.00 84.25 182 GLY A CA 1
ATOM 1460 C C . GLY A 1 182 ? -14.640 -2.552 21.083 1.00 84.25 182 GLY A C 1
ATOM 1461 O O . GLY A 1 182 ? -14.754 -1.782 22.027 1.00 84.25 182 GLY A O 1
ATOM 1462 N N . LEU A 1 183 ? -15.600 -2.687 20.159 1.00 83.44 183 LEU A N 1
ATOM 1463 C CA . LEU A 1 183 ? -16.868 -1.955 20.223 1.00 83.44 183 LEU A CA 1
ATOM 1464 C C . LEU A 1 183 ? -17.785 -2.504 21.337 1.00 83.44 183 LEU A C 1
ATOM 1466 O O . LEU A 1 183 ? -17.830 -3.722 21.532 1.00 83.44 183 LEU A O 1
ATOM 1470 N N . PRO A 1 184 ? -18.579 -1.646 22.011 1.00 82.75 184 PRO A N 1
ATOM 1471 C CA . PRO A 1 184 ? -19.560 -2.087 23.004 1.00 82.75 184 PRO A CA 1
ATOM 1472 C C . PRO A 1 184 ? -20.590 -3.087 22.456 1.00 82.75 184 PRO A C 1
ATOM 1474 O O . PRO A 1 184 ? -20.907 -3.098 21.261 1.00 82.75 184 PRO A O 1
ATOM 1477 N N . GLU A 1 185 ? -21.151 -3.914 23.346 1.00 76.94 185 GLU A N 1
ATOM 1478 C CA . GLU A 1 185 ? -22.110 -4.960 22.977 1.00 76.94 185 GLU A CA 1
ATOM 1479 C C . GLU A 1 185 ? -23.285 -4.406 22.150 1.00 76.94 185 GLU A C 1
ATOM 1481 O O . GLU A 1 185 ? -23.951 -3.444 22.525 1.00 76.94 185 GLU A O 1
ATOM 1486 N N . GLY A 1 186 ? -23.543 -5.028 20.995 1.00 74.31 186 GLY A N 1
ATOM 1487 C CA . GLY A 1 186 ? -24.594 -4.617 20.058 1.00 74.31 186 GLY A CA 1
ATOM 1488 C C . GLY A 1 186 ? -24.135 -3.651 18.959 1.00 74.31 186 GLY A C 1
ATOM 1489 O O . GLY A 1 186 ? -24.832 -3.525 17.949 1.00 74.31 186 GLY A O 1
ATOM 1490 N N . MET A 1 187 ? -22.951 -3.040 19.079 1.00 79.06 187 MET A N 1
ATOM 1491 C CA . MET A 1 187 ? -22.337 -2.266 17.999 1.00 79.06 187 MET A CA 1
ATOM 1492 C C . MET A 1 187 ? -21.442 -3.144 17.125 1.00 79.06 187 MET A C 1
ATOM 1494 O O . MET A 1 187 ? -20.700 -4.001 17.594 1.00 79.06 187 MET A O 1
ATOM 1498 N N . THR A 1 188 ? -21.517 -2.944 15.809 1.00 81.31 188 THR A N 1
ATOM 1499 C CA . THR A 1 188 ? -20.667 -3.660 14.852 1.00 81.31 188 THR A CA 1
ATOM 1500 C C . THR A 1 188 ? -20.239 -2.726 13.736 1.00 81.31 188 THR A C 1
ATOM 1502 O O . THR A 1 188 ? -20.973 -1.815 13.344 1.00 81.31 188 THR A O 1
ATOM 1505 N N . VAL A 1 189 ? -19.056 -2.973 13.174 1.00 82.50 189 VAL A N 1
ATOM 1506 C CA . VAL A 1 189 ? -18.653 -2.295 11.942 1.00 82.50 189 VAL A CA 1
ATOM 1507 C C . VAL A 1 189 ? -19.626 -2.682 10.833 1.00 82.50 189 VAL A C 1
ATOM 1509 O O . VAL A 1 189 ? -19.836 -3.869 10.569 1.00 82.50 189 VAL A O 1
ATOM 1512 N N . HIS A 1 190 ? -20.183 -1.678 10.154 1.00 83.12 190 HIS A N 1
ATOM 1513 C CA . HIS A 1 190 ? -21.202 -1.898 9.136 1.00 83.12 190 HIS A CA 1
ATOM 1514 C C . HIS A 1 190 ? -20.718 -2.917 8.075 1.00 83.12 190 HIS A C 1
ATOM 1516 O O . HIS A 1 190 ? -19.664 -2.706 7.458 1.00 83.12 190 HIS A O 1
ATOM 1522 N N . PRO A 1 191 ? -21.472 -4.004 7.801 1.00 82.38 191 PRO A N 1
ATOM 1523 C CA . PRO A 1 191 ? -21.033 -5.087 6.912 1.00 82.38 191 PRO A CA 1
ATOM 1524 C C . PRO A 1 191 ? -20.649 -4.631 5.500 1.00 82.38 191 PRO A C 1
ATOM 1526 O O . PRO A 1 191 ? -19.819 -5.265 4.841 1.00 82.38 191 PRO A O 1
ATOM 1529 N N . SER A 1 192 ? -21.210 -3.504 5.039 1.00 84.31 192 SER A N 1
ATOM 1530 C CA . SER A 1 192 ? -20.856 -2.925 3.740 1.00 84.31 192 SER A CA 1
ATOM 1531 C C . SER A 1 192 ? -19.373 -2.584 3.626 1.00 84.31 192 SER A C 1
ATOM 1533 O O . SER A 1 192 ? -18.842 -2.704 2.530 1.00 84.31 192 SER A O 1
ATOM 1535 N N . LEU A 1 193 ? -18.674 -2.224 4.709 1.00 86.12 193 LEU A N 1
ATOM 1536 C CA . LEU A 1 193 ? -17.253 -1.879 4.633 1.00 86.12 193 LEU A CA 1
ATOM 1537 C C . LEU A 1 193 ? -16.415 -3.091 4.207 1.00 86.12 193 LEU A C 1
ATOM 1539 O O . LEU A 1 193 ? -15.588 -2.990 3.301 1.00 86.12 193 LEU A O 1
ATOM 1543 N N . LYS A 1 194 ? -16.684 -4.261 4.801 1.00 86.00 194 LYS A N 1
ATOM 1544 C CA . LYS A 1 194 ? -16.041 -5.528 4.420 1.00 86.00 194 LYS A CA 1
ATOM 1545 C C . LYS A 1 194 ? -16.407 -5.923 2.990 1.00 86.00 194 LYS A C 1
ATOM 1547 O O . LYS A 1 194 ? -15.534 -6.333 2.231 1.00 86.00 194 LYS A O 1
ATOM 1552 N N . ALA A 1 195 ? -17.672 -5.756 2.603 1.00 88.31 195 ALA A N 1
ATOM 1553 C CA . ALA A 1 195 ? -18.120 -6.045 1.243 1.00 88.31 195 ALA A CA 1
ATOM 1554 C C . ALA A 1 195 ? -17.438 -5.136 0.203 1.00 88.31 195 ALA A C 1
ATOM 1556 O O . ALA A 1 195 ? -16.905 -5.637 -0.783 1.00 88.31 195 ALA A O 1
ATOM 1557 N N . ILE A 1 196 ? -17.386 -3.822 0.448 1.00 91.19 196 ILE A N 1
ATOM 1558 C CA . ILE A 1 196 ? -16.698 -2.834 -0.397 1.00 91.19 196 ILE A CA 1
ATOM 1559 C C . ILE A 1 196 ? -15.219 -3.189 -0.520 1.00 91.19 196 ILE A C 1
ATOM 1561 O O . ILE A 1 196 ? -14.681 -3.183 -1.625 1.00 91.19 196 ILE A O 1
ATOM 1565 N N . TYR A 1 197 ? -14.574 -3.543 0.591 1.00 92.50 197 TYR A N 1
ATOM 1566 C CA . TYR A 1 197 ? -13.178 -3.958 0.597 1.00 92.50 197 TYR A CA 1
ATOM 1567 C C . TYR A 1 197 ? -12.939 -5.209 -0.265 1.00 92.50 197 TYR A C 1
ATOM 1569 O O . TYR A 1 197 ? -12.042 -5.210 -1.104 1.00 92.50 197 TYR A O 1
ATOM 1577 N N . ILE A 1 198 ? -13.769 -6.249 -0.128 1.00 93.50 198 ILE A N 1
ATOM 1578 C CA . ILE A 1 198 ? -13.670 -7.474 -0.941 1.00 93.50 198 ILE A CA 1
ATOM 1579 C C . ILE A 1 198 ? -13.891 -7.163 -2.423 1.00 93.50 198 ILE A C 1
ATOM 1581 O O . ILE A 1 198 ? -13.097 -7.586 -3.263 1.00 93.50 198 ILE A O 1
ATOM 1585 N N . VAL A 1 199 ? -14.936 -6.396 -2.751 1.00 95.00 199 VAL A N 1
ATOM 1586 C CA . VAL A 1 199 ? -15.216 -5.958 -4.126 1.00 95.00 199 VAL A CA 1
ATOM 1587 C C . VAL A 1 199 ? -14.023 -5.195 -4.693 1.00 95.00 199 VAL A C 1
ATOM 1589 O O . VAL A 1 199 ? -13.623 -5.446 -5.827 1.00 95.00 199 VAL A O 1
ATOM 1592 N N . TRP A 1 200 ? -13.415 -4.313 -3.901 1.00 95.12 200 TRP A N 1
ATOM 1593 C CA . TRP A 1 200 ? -12.227 -3.573 -4.299 1.00 95.12 200 TRP A CA 1
ATOM 1594 C C . TRP A 1 200 ? -11.019 -4.497 -4.539 1.00 95.12 200 TRP A C 1
ATOM 1596 O O . TRP A 1 200 ? -10.378 -4.376 -5.582 1.00 95.12 200 TRP A O 1
ATOM 1606 N N . VAL A 1 201 ? -10.737 -5.461 -3.650 1.00 95.19 201 VAL A N 1
ATOM 1607 C CA . VAL A 1 201 ? -9.634 -6.430 -3.830 1.00 95.19 201 VAL A CA 1
ATOM 1608 C C . VAL A 1 201 ? -9.828 -7.221 -5.121 1.00 95.19 201 VAL A C 1
ATOM 1610 O O . VAL A 1 201 ? -8.897 -7.358 -5.916 1.00 95.19 201 VAL A O 1
ATOM 1613 N N . VAL A 1 202 ? -11.051 -7.701 -5.356 1.00 96.31 202 VAL A N 1
ATOM 1614 C CA . VAL A 1 202 ? -11.421 -8.429 -6.573 1.00 96.31 202 VAL A CA 1
ATOM 1615 C C . VAL A 1 202 ? -11.243 -7.540 -7.805 1.00 96.31 202 VAL A C 1
ATOM 1617 O O . VAL A 1 202 ? -10.597 -7.956 -8.766 1.00 96.31 202 VAL A O 1
ATOM 1620 N N . ALA A 1 203 ? -11.738 -6.301 -7.774 1.00 95.69 203 ALA A N 1
ATOM 1621 C CA . ALA A 1 203 ? -11.606 -5.351 -8.875 1.00 95.69 203 ALA A CA 1
ATOM 1622 C C . ALA A 1 203 ? -10.138 -5.042 -9.205 1.00 95.69 203 ALA A C 1
ATOM 1624 O O . ALA A 1 203 ? -9.760 -5.024 -10.377 1.00 95.69 203 ALA A O 1
ATOM 1625 N N . VAL A 1 204 ? -9.289 -4.854 -8.192 1.00 94.38 204 VAL A N 1
ATOM 1626 C CA . VAL A 1 204 ? -7.852 -4.634 -8.386 1.00 94.38 204 VAL A CA 1
ATOM 1627 C C . VAL A 1 204 ? -7.173 -5.879 -8.939 1.00 94.38 204 VAL A C 1
ATOM 1629 O O . VAL A 1 204 ? -6.431 -5.766 -9.913 1.00 94.38 204 VAL A O 1
ATOM 1632 N N . ALA A 1 205 ? -7.463 -7.068 -8.407 1.00 94.25 205 ALA A N 1
ATOM 1633 C CA . ALA A 1 205 ? -6.925 -8.319 -8.937 1.00 94.25 205 ALA A CA 1
ATOM 1634 C C . ALA A 1 205 ? -7.302 -8.520 -10.417 1.00 94.25 205 ALA A C 1
ATOM 1636 O O . ALA A 1 205 ? -6.431 -8.810 -11.241 1.00 94.25 205 ALA A O 1
ATOM 1637 N N . PHE A 1 206 ? -8.567 -8.279 -10.780 1.00 95.75 206 PHE A N 1
ATOM 1638 C CA . PHE A 1 206 ? -9.019 -8.300 -12.173 1.00 95.75 206 PHE A CA 1
ATOM 1639 C C . PHE A 1 206 ? -8.327 -7.233 -13.023 1.00 95.75 206 PHE A C 1
ATOM 1641 O O . PHE A 1 206 ? -7.898 -7.535 -14.134 1.00 95.75 206 PHE A O 1
ATOM 1648 N N . GLY A 1 207 ? -8.172 -6.009 -12.513 1.00 93.94 207 GLY A N 1
ATOM 1649 C CA . GLY A 1 207 ? -7.473 -4.926 -13.203 1.00 93.94 207 GLY A CA 1
ATOM 1650 C C . GLY A 1 207 ? -6.021 -5.284 -13.527 1.00 93.94 207 GLY A C 1
ATOM 1651 O O . GLY A 1 207 ? -5.596 -5.157 -14.676 1.00 93.94 207 GLY A O 1
ATOM 1652 N N . PHE A 1 208 ? -5.274 -5.805 -12.550 1.00 93.31 208 PHE A N 1
ATOM 1653 C CA . PHE A 1 208 ? -3.905 -6.289 -12.757 1.00 93.31 208 PHE A CA 1
ATOM 1654 C C . PHE A 1 208 ? -3.859 -7.484 -13.721 1.00 93.31 208 PHE A C 1
ATOM 1656 O O . PHE A 1 208 ? -3.020 -7.506 -14.623 1.00 93.31 208 PHE A O 1
ATOM 1663 N N . GLY A 1 209 ? -4.777 -8.446 -13.589 1.00 93.12 209 GLY A N 1
ATOM 1664 C CA . GLY A 1 209 ? -4.875 -9.598 -14.488 1.00 93.12 209 GLY A CA 1
ATOM 1665 C C . GLY A 1 209 ? -5.141 -9.190 -15.939 1.00 93.12 209 GLY A C 1
ATOM 1666 O O . GLY A 1 209 ? -4.411 -9.592 -16.844 1.00 93.12 209 GLY A O 1
ATOM 1667 N N . PHE A 1 210 ? -6.127 -8.320 -16.166 1.00 92.88 210 PHE A N 1
ATOM 1668 C CA . PHE A 1 210 ? -6.446 -7.771 -17.483 1.00 92.88 210 PHE A CA 1
ATOM 1669 C C . PHE A 1 210 ? -5.257 -7.019 -18.092 1.00 92.88 210 PHE A C 1
ATOM 1671 O O . PHE A 1 210 ? -4.903 -7.238 -19.254 1.00 92.88 210 PHE A O 1
ATOM 1678 N N . MET A 1 211 ? -4.605 -6.156 -17.307 1.00 90.56 211 MET A N 1
ATOM 1679 C CA . MET A 1 211 ? -3.444 -5.392 -17.762 1.00 90.56 211 MET A CA 1
ATOM 1680 C C . MET A 1 211 ? -2.240 -6.290 -18.071 1.00 90.56 211 MET A C 1
ATOM 1682 O O . MET A 1 211 ? -1.525 -6.033 -19.042 1.00 90.56 211 MET A O 1
ATOM 1686 N N . GLU A 1 212 ? -2.029 -7.368 -17.311 1.00 91.56 212 GLU A N 1
ATOM 1687 C CA . GLU A 1 212 ? -0.967 -8.341 -17.583 1.00 91.56 212 GLU A CA 1
ATOM 1688 C C . GLU A 1 212 ? -1.258 -9.146 -18.860 1.00 91.56 212 GLU A C 1
ATOM 1690 O O . GLU A 1 212 ? -0.375 -9.261 -19.711 1.00 91.56 212 GLU A O 1
ATOM 1695 N N . ILE A 1 213 ? -2.502 -9.601 -19.074 1.00 90.12 213 ILE A N 1
ATOM 1696 C CA . ILE A 1 213 ? -2.928 -10.254 -20.329 1.00 90.12 213 ILE A CA 1
ATOM 1697 C C . ILE A 1 213 ? -2.696 -9.319 -21.520 1.00 90.12 213 ILE A C 1
ATOM 1699 O O . ILE A 1 213 ? -2.090 -9.706 -22.522 1.00 90.12 213 ILE A O 1
ATOM 1703 N N . ARG A 1 214 ? -3.126 -8.056 -21.411 1.00 88.25 214 ARG A N 1
ATOM 1704 C CA . ARG A 1 214 ? -2.916 -7.050 -22.459 1.00 88.25 214 ARG A CA 1
ATOM 1705 C C . ARG A 1 214 ? -1.429 -6.850 -22.744 1.00 88.25 214 ARG A C 1
ATOM 1707 O O . ARG A 1 214 ? -1.038 -6.814 -23.909 1.00 88.25 214 ARG A O 1
ATOM 1714 N N . ARG A 1 215 ? -0.596 -6.749 -21.707 1.00 84.50 215 ARG A N 1
ATOM 1715 C CA . ARG A 1 215 ? 0.860 -6.612 -21.844 1.00 84.50 215 ARG A CA 1
ATOM 1716 C C . ARG A 1 215 ? 1.480 -7.821 -22.549 1.00 84.50 215 ARG A C 1
ATOM 1718 O O . ARG A 1 215 ? 2.283 -7.625 -23.458 1.00 84.50 215 ARG A O 1
ATOM 1725 N N . HIS A 1 216 ? 1.083 -9.045 -22.200 1.00 86.06 216 HIS A N 1
ATOM 1726 C CA . HIS A 1 216 ? 1.523 -10.256 -22.902 1.00 86.06 216 HIS A CA 1
ATOM 1727 C C . HIS A 1 216 ? 1.120 -10.248 -24.381 1.00 86.06 216 HIS A C 1
ATOM 1729 O O . HIS A 1 216 ? 1.960 -10.521 -25.237 1.00 86.06 216 HIS A O 1
ATOM 1735 N N . ASN A 1 217 ? -0.115 -9.853 -24.698 1.00 86.69 217 ASN A N 1
ATOM 1736 C CA . ASN A 1 217 ? -0.589 -9.747 -26.080 1.00 86.69 217 ASN A CA 1
ATOM 1737 C C . ASN A 1 217 ? 0.193 -8.702 -26.888 1.00 86.69 217 ASN A C 1
ATOM 1739 O O . ASN A 1 217 ? 0.518 -8.934 -28.051 1.00 86.69 217 ASN A O 1
ATOM 1743 N N . LEU A 1 218 ? 0.529 -7.559 -26.283 1.00 82.75 218 LEU A N 1
ATOM 1744 C CA . LEU A 1 218 ? 1.353 -6.531 -26.925 1.00 82.75 218 LEU A CA 1
ATOM 1745 C C . LEU A 1 218 ? 2.783 -7.026 -27.190 1.00 82.75 218 LEU A C 1
ATOM 1747 O O . LEU A 1 218 ? 3.310 -6.790 -28.276 1.00 82.75 218 LEU A O 1
ATOM 1751 N N . LYS A 1 219 ? 3.382 -7.772 -26.252 1.00 81.00 219 LYS A N 1
ATOM 1752 C CA . LYS A 1 219 ? 4.687 -8.425 -26.456 1.00 81.00 219 LYS A CA 1
ATOM 1753 C C . LYS A 1 219 ? 4.647 -9.471 -27.569 1.00 81.00 219 LYS A C 1
ATOM 1755 O O . LYS A 1 219 ? 5.538 -9.488 -28.411 1.00 81.00 219 LYS A O 1
ATOM 1760 N N . ALA A 1 220 ? 3.609 -10.310 -27.607 1.00 84.06 220 ALA A N 1
ATOM 1761 C CA . ALA A 1 220 ? 3.432 -11.321 -28.653 1.00 84.06 220 ALA A CA 1
ATOM 1762 C C . ALA A 1 220 ? 3.309 -10.698 -30.056 1.00 84.06 220 ALA A C 1
ATOM 1764 O O . ALA A 1 220 ? 3.721 -11.303 -31.039 1.00 84.06 220 ALA A O 1
ATOM 1765 N N . ARG A 1 221 ? 2.789 -9.466 -30.140 1.00 83.19 221 ARG A N 1
ATOM 1766 C CA . ARG A 1 221 ? 2.683 -8.676 -31.377 1.00 83.19 221 ARG A CA 1
ATOM 1767 C C . ARG A 1 221 ? 3.941 -7.865 -31.716 1.00 83.19 221 ARG A C 1
ATOM 1769 O O . ARG A 1 221 ? 3.923 -7.138 -32.700 1.00 83.19 221 ARG A O 1
ATOM 1776 N N . GLY A 1 222 ? 5.001 -7.938 -30.906 1.00 76.44 222 GLY A N 1
ATOM 1777 C CA . GLY A 1 222 ? 6.227 -7.156 -31.105 1.00 76.44 222 GLY A CA 1
ATOM 1778 C C . GLY A 1 222 ? 6.086 -5.656 -30.817 1.00 76.44 222 GLY A C 1
ATOM 1779 O O . GLY A 1 222 ? 6.970 -4.890 -31.175 1.00 76.44 222 GLY A O 1
ATOM 1780 N N . LEU A 1 223 ? 4.999 -5.228 -30.164 1.00 74.69 223 LEU A N 1
ATOM 1781 C CA . LEU A 1 223 ? 4.722 -3.816 -29.857 1.00 74.69 223 LEU A CA 1
ATOM 1782 C C . LEU A 1 223 ? 5.349 -3.348 -28.532 1.00 74.69 223 LEU A C 1
ATOM 1784 O O . LEU A 1 223 ? 5.272 -2.172 -28.191 1.00 74.69 223 LEU A O 1
ATOM 1788 N N . LEU A 1 224 ? 5.930 -4.267 -27.758 1.00 68.69 224 LEU A N 1
ATOM 1789 C CA . LEU A 1 224 ? 6.666 -3.988 -26.525 1.00 68.69 224 LEU A CA 1
ATOM 1790 C C . LEU A 1 224 ? 7.959 -4.806 -26.507 1.00 68.69 224 LEU A C 1
ATOM 1792 O O . LEU A 1 224 ? 7.960 -5.971 -26.911 1.00 68.69 224 LEU A O 1
ATOM 1796 N N . ASN A 1 225 ? 9.036 -4.225 -25.973 1.00 64.56 225 ASN A N 1
ATOM 1797 C CA . ASN A 1 225 ? 10.304 -4.928 -25.782 1.00 64.56 225 ASN A CA 1
ATOM 1798 C C . ASN A 1 225 ? 10.108 -6.161 -24.867 1.00 64.56 225 ASN A C 1
ATOM 1800 O O . ASN A 1 225 ? 9.386 -6.097 -23.865 1.00 64.56 225 ASN A O 1
ATOM 1804 N N . LYS A 1 226 ? 10.762 -7.284 -25.193 1.00 56.94 226 LYS A N 1
ATOM 1805 C CA . LYS A 1 226 ? 10.716 -8.538 -24.422 1.00 56.94 226 LYS A CA 1
ATOM 1806 C C . LYS A 1 226 ? 11.123 -8.336 -22.958 1.00 56.94 226 LYS A C 1
ATOM 1808 O O . LYS A 1 226 ? 10.497 -8.949 -22.089 1.00 56.94 226 LYS A O 1
ATOM 1813 N N . ASP A 1 227 ? 12.033 -7.397 -22.701 1.00 54.22 227 ASP A N 1
ATOM 1814 C CA . ASP A 1 227 ? 12.620 -7.134 -21.378 1.00 54.22 227 ASP A CA 1
ATOM 1815 C C . ASP A 1 227 ? 11.868 -6.077 -20.546 1.00 54.22 227 ASP A C 1
ATOM 1817 O O . ASP A 1 227 ? 12.210 -5.831 -19.386 1.00 54.22 227 ASP A O 1
ATOM 1821 N N . SER A 1 228 ? 10.828 -5.457 -21.120 1.00 54.41 228 SER A N 1
ATOM 1822 C CA . SER A 1 228 ? 9.925 -4.536 -20.406 1.00 54.41 228 SER A CA 1
ATOM 1823 C C . SER A 1 228 ? 8.969 -5.248 -19.462 1.00 54.41 228 SER A C 1
ATOM 1825 O O . SER A 1 228 ? 8.672 -6.435 -19.701 1.00 54.41 228 SER A O 1
#

pLDDT: mean 82.67, std 16.01, range [45.28, 98.19]

Foldseek 3Di:
DDPVVVVVVVVVVPDPPDDDDPVVVLVVLLLVLLVLLLVLLCCLQLPLLLVLVCLLPQLLFVLQLDPPPVSVVVSNVVSLVSSVVSLVSSLVSLVVSVVSNVVNDPPPQQPCVLQNPLSVLSVVLNVVSVVLVVLSVVCVVPDDPPDPADDPSNVCSVVSSVVSSVSSLVNSVSSQVSSQVPDPPPDGDDVVVVVVSVVSVVVSVVVVVVSVVVVVVCVVVVSTDPRD